Protein AF-K2BA46-F1 (afdb_monomer_lite)

Foldseek 3Di:
DPAAEDED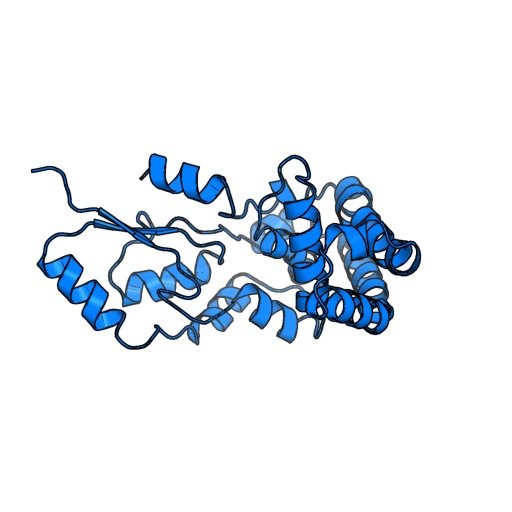ECCPQWWVDPLLVQVCCVQQNPLLLLLLLLLQQCQVVVPPLRFRLLSSLVCLLSCLLSVPAPVNSLVSLPPTDTDPCNLVVLVVCVVVRYLYAYQYQDEVSNCCVSCVVSVNDSLSYHWWYDHSPVVCVVQVDPVSSVLSVVLSVVLVVCSVVSVVLVVVVVVPDRSCCRCVPDPSNVVNNVSSCCSQVPVCVVSVHNSCVNIPGSGDCVSVVSVVPD

pLDDT: mean 96.13, std 3.18, range [70.12, 98.62]

Radius of gyration: 18.64 Å; chains: 1; bounding box: 49×43×53 Å

Structure (mmCIF, N/CA/C/O backbone):
data_AF-K2BA46-F1
#
_entry.id   AF-K2BA46-F1
#
loop_
_atom_site.group_PDB
_atom_site.id
_atom_site.type_symbol
_atom_site.label_atom_id
_atom_site.label_alt_id
_atom_site.label_comp_id
_atom_site.label_asym_id
_atom_site.label_entity_id
_atom_site.label_seq_id
_atom_site.pdbx_PDB_ins_code
_atom_site.Cartn_x
_atom_site.Cartn_y
_atom_site.Cartn_z
_atom_site.occupancy
_atom_site.B_iso_or_equiv
_atom_site.auth_seq_id
_atom_site.auth_comp_id
_atom_site.auth_asym_id
_atom_site.auth_atom_id
_atom_site.pdbx_PDB_model_num
ATOM 1 N N . MET A 1 1 ? -33.110 3.582 21.333 1.00 70.12 1 MET A N 1
ATOM 2 C CA . MET A 1 1 ? -32.319 4.570 20.563 1.00 70.12 1 MET A CA 1
ATOM 3 C C . MET A 1 1 ? -31.531 3.821 19.503 1.00 70.12 1 MET A C 1
ATOM 5 O O . MET A 1 1 ? -31.236 2.655 19.733 1.00 70.12 1 MET A O 1
ATOM 9 N N . LYS A 1 2 ? -31.250 4.430 18.344 1.00 76.12 2 LYS A N 1
ATOM 10 C CA . LYS A 1 2 ? -30.309 3.823 17.388 1.00 76.12 2 LYS A CA 1
ATOM 11 C C . LYS A 1 2 ? -28.904 3.827 18.014 1.00 76.12 2 LYS A C 1
ATOM 13 O O . LYS A 1 2 ? -28.604 4.797 18.714 1.00 76.12 2 LYS A O 1
ATOM 18 N N . PRO A 1 3 ? -28.082 2.783 17.809 1.00 84.25 3 PRO A N 1
ATOM 19 C CA . PRO A 1 3 ? -26.710 2.775 18.306 1.00 84.25 3 PRO A CA 1
ATOM 20 C C . PRO A 1 3 ? -25.935 3.954 17.711 1.00 84.25 3 PRO A C 1
ATOM 22 O O . PRO A 1 3 ? -26.135 4.303 16.544 1.00 84.25 3 PRO A O 1
ATOM 25 N N . LYS A 1 4 ? -25.074 4.581 18.518 1.00 94.94 4 LYS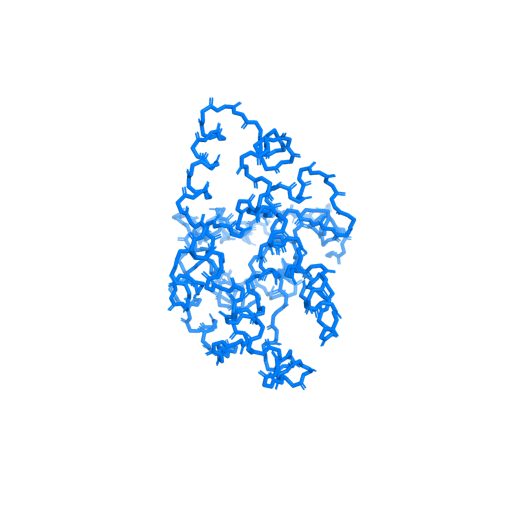 A N 1
ATOM 26 C CA . LYS A 1 4 ? -24.157 5.619 18.043 1.00 94.94 4 LYS A CA 1
ATOM 27 C C . LYS A 1 4 ? -22.963 4.917 17.418 1.00 94.94 4 LYS A C 1
ATOM 29 O O . LYS A 1 4 ? -22.341 4.082 18.066 1.00 94.94 4 LYS A O 1
ATOM 34 N N . VAL A 1 5 ? -22.695 5.200 16.149 1.00 96.12 5 VAL A N 1
ATOM 35 C CA . VAL A 1 5 ? -21.624 4.542 15.397 1.00 96.12 5 VAL A CA 1
ATOM 36 C C . VAL A 1 5 ? -20.731 5.607 14.787 1.00 96.12 5 VAL A C 1
ATOM 38 O O . VAL A 1 5 ? -21.222 6.536 14.146 1.00 96.12 5 VAL A O 1
ATOM 41 N N . LEU A 1 6 ? -19.428 5.457 14.991 1.00 96.56 6 LEU A N 1
ATOM 42 C CA . LEU A 1 6 ? -18.394 6.221 14.312 1.00 96.56 6 LEU A CA 1
ATOM 43 C C . LEU A 1 6 ? -17.735 5.320 13.274 1.00 96.56 6 LEU A C 1
ATOM 45 O O . LEU A 1 6 ? -17.221 4.264 13.628 1.00 96.56 6 LEU A O 1
ATOM 49 N N . PHE A 1 7 ? -17.687 5.780 12.028 1.00 97.31 7 PHE A N 1
ATOM 50 C CA . PHE A 1 7 ? -16.791 5.238 11.012 1.00 97.31 7 PHE A CA 1
ATOM 51 C C . PHE A 1 7 ? -15.639 6.218 10.822 1.00 97.31 7 PHE A C 1
ATOM 53 O O . PHE A 1 7 ? -15.880 7.404 10.596 1.00 97.31 7 PHE A O 1
ATOM 60 N N . THR A 1 8 ? -14.404 5.736 10.920 1.00 96.88 8 THR A N 1
ATOM 61 C CA . THR A 1 8 ? -13.202 6.551 10.717 1.00 96.88 8 THR A CA 1
ATOM 62 C C . THR A 1 8 ? -12.205 5.833 9.824 1.00 96.88 8 THR A C 1
ATOM 64 O O . THR A 1 8 ? -12.089 4.605 9.871 1.00 96.88 8 THR A O 1
ATOM 67 N N . ASP A 1 9 ? -11.459 6.608 9.037 1.00 96.19 9 ASP A N 1
ATOM 68 C CA . ASP A 1 9 ? -10.218 6.102 8.460 1.00 96.19 9 ASP A CA 1
ATOM 69 C C . ASP A 1 9 ? -9.195 5.861 9.575 1.00 96.19 9 ASP A C 1
ATOM 71 O O . ASP A 1 9 ? -9.311 6.407 10.680 1.00 96.19 9 ASP A O 1
ATOM 75 N N . GLY A 1 10 ? -8.211 5.023 9.287 1.00 95.19 10 GLY A N 1
ATOM 76 C CA . GLY A 1 10 ? -7.151 4.689 10.220 1.00 95.19 10 GLY A CA 1
ATOM 77 C C . GLY A 1 10 ? -5.920 5.580 10.078 1.00 95.19 10 GLY A C 1
ATOM 78 O O . GLY A 1 10 ? -5.511 6.241 11.034 1.00 95.19 10 GLY A O 1
ATOM 79 N N . GLU A 1 11 ? -5.341 5.607 8.880 1.00 92.94 11 GLU A N 1
ATOM 80 C CA . GLU A 1 11 ? -4.143 6.391 8.559 1.00 92.94 11 GLU A CA 1
ATOM 81 C C . GLU A 1 11 ? -4.520 7.875 8.432 1.00 92.94 11 GLU A C 1
ATOM 83 O O . GLU A 1 11 ? -5.406 8.238 7.662 1.00 92.94 11 GLU A O 1
ATOM 88 N N . GLY A 1 12 ? -3.888 8.736 9.230 1.00 92.12 12 GLY A N 1
ATOM 89 C CA . GLY A 1 12 ? -4.238 10.146 9.412 1.00 92.12 12 GLY A CA 1
ATOM 90 C C . GLY A 1 12 ? -5.033 10.394 10.701 1.00 92.12 12 GLY A C 1
ATOM 91 O O . GLY A 1 12 ? -4.488 11.011 11.618 1.00 92.12 12 GLY A O 1
ATOM 92 N N . PRO A 1 13 ? -6.298 9.937 10.824 1.00 95.94 13 PRO A N 1
ATOM 93 C CA . PRO A 1 13 ? -7.094 10.181 12.027 1.00 95.94 13 PRO A CA 1
ATOM 94 C C . PRO A 1 13 ? -6.602 9.449 13.282 1.00 95.94 13 PRO A C 1
ATOM 96 O O . PRO A 1 13 ? -6.667 10.020 14.368 1.00 95.94 13 PRO A O 1
ATOM 99 N N . ILE A 1 14 ? -6.131 8.201 13.157 1.00 97.38 14 ILE A N 1
ATOM 100 C CA . ILE A 1 14 ? -5.769 7.343 14.302 1.00 97.38 14 ILE A CA 1
ATOM 101 C C . ILE A 1 14 ? -4.254 7.198 14.436 1.00 97.38 14 ILE A C 1
ATOM 103 O O . ILE A 1 14 ? -3.728 7.331 15.540 1.00 97.38 14 ILE A O 1
ATOM 107 N N . VAL A 1 15 ? -3.552 6.945 13.329 1.00 96.81 15 VAL A N 1
ATOM 108 C CA . VAL A 1 15 ? -2.088 6.788 13.279 1.00 96.81 15 VAL A CA 1
ATOM 109 C C . VAL A 1 15 ? -1.504 7.526 12.081 1.00 96.81 15 VAL A C 1
ATOM 111 O O . VAL A 1 15 ? -2.132 7.582 11.032 1.00 96.81 15 VAL A O 1
ATOM 114 N N . PHE A 1 16 ? -0.281 8.046 12.199 1.00 93.19 16 PHE A N 1
ATOM 115 C CA . PHE A 1 16 ? 0.439 8.640 11.058 1.00 93.19 16 PHE A CA 1
ATOM 116 C C . PHE A 1 16 ? 1.378 7.666 10.341 1.00 93.19 16 PHE A C 1
ATOM 118 O O . PHE A 1 16 ? 2.001 8.048 9.356 1.00 93.19 16 PHE A O 1
ATOM 125 N N . LYS A 1 17 ? 1.524 6.436 10.848 1.00 94.94 17 LYS A N 1
ATOM 126 C CA . LYS A 1 17 ? 2.407 5.447 10.231 1.00 94.94 17 LYS A CA 1
ATOM 127 C C . LYS A 1 17 ? 1.827 4.998 8.891 1.00 94.94 17 LYS A C 1
ATOM 129 O O . LYS A 1 17 ? 0.712 4.486 8.869 1.00 94.94 17 LYS A O 1
ATOM 134 N N . ASP A 1 18 ? 2.620 5.116 7.832 1.00 95.50 18 ASP A N 1
ATOM 135 C CA . ASP A 1 18 ? 2.381 4.445 6.556 1.00 95.50 18 ASP A CA 1
ATOM 136 C C . ASP A 1 18 ? 3.228 3.170 6.528 1.00 95.50 18 ASP A C 1
ATOM 138 O O . ASP A 1 18 ? 4.404 3.160 6.160 1.00 95.50 18 ASP A O 1
ATOM 142 N N . LEU A 1 19 ? 2.637 2.073 7.006 1.00 96.50 19 LEU A N 1
ATOM 143 C CA . LEU A 1 19 ? 3.358 0.812 7.161 1.00 96.50 19 LEU A CA 1
ATOM 144 C C . LEU A 1 19 ? 3.857 0.270 5.815 1.00 96.50 19 LEU A C 1
ATOM 146 O O . LEU A 1 19 ? 4.931 -0.329 5.755 1.00 96.50 19 LEU A O 1
ATOM 150 N N . ALA A 1 20 ? 3.087 0.451 4.742 1.00 96.31 20 ALA A N 1
ATOM 151 C CA . ALA A 1 20 ? 3.468 -0.048 3.430 1.00 96.31 20 ALA A CA 1
ATOM 152 C C . ALA A 1 20 ? 4.662 0.735 2.876 1.00 96.31 20 ALA A C 1
ATOM 154 O O . ALA A 1 20 ? 5.613 0.109 2.396 1.00 96.31 20 ALA A O 1
ATOM 155 N N . ALA A 1 21 ? 4.655 2.064 3.005 1.00 97.25 21 ALA A N 1
ATOM 156 C CA . ALA A 1 21 ? 5.783 2.911 2.638 1.00 97.25 21 ALA A CA 1
ATOM 157 C C . ALA A 1 21 ? 7.031 2.580 3.455 1.00 97.25 21 ALA A C 1
ATOM 159 O O . ALA A 1 21 ? 8.090 2.349 2.873 1.00 97.25 21 ALA A O 1
ATOM 160 N N . ASP A 1 22 ? 6.902 2.475 4.778 1.00 97.38 22 ASP A N 1
ATOM 161 C CA . ASP A 1 22 ? 8.029 2.240 5.684 1.00 97.38 22 ASP A CA 1
ATOM 162 C C . ASP A 1 22 ? 8.726 0.899 5.411 1.00 97.38 22 ASP A C 1
ATOM 164 O O . ASP A 1 22 ? 9.957 0.833 5.327 1.00 97.38 22 ASP A O 1
ATOM 168 N N . VAL A 1 23 ? 7.954 -0.183 5.230 1.00 97.88 23 VAL A N 1
ATOM 169 C CA . VAL A 1 23 ? 8.521 -1.491 4.859 1.00 97.88 23 VAL A CA 1
ATOM 170 C C . VAL A 1 23 ? 9.160 -1.407 3.477 1.00 97.88 23 VAL A C 1
ATOM 172 O O . VAL A 1 23 ? 10.278 -1.888 3.291 1.00 97.88 23 VAL A O 1
ATOM 175 N N . THR A 1 24 ? 8.475 -0.802 2.506 1.00 98.31 24 THR A N 1
ATOM 176 C CA . THR A 1 24 ? 8.981 -0.718 1.131 1.00 98.31 24 THR A CA 1
ATOM 177 C C . THR A 1 24 ? 10.286 0.058 1.074 1.00 98.31 24 THR A C 1
ATOM 179 O O . THR A 1 24 ? 11.221 -0.417 0.446 1.00 98.31 24 THR A O 1
ATOM 182 N N . GLU A 1 25 ? 10.410 1.175 1.785 1.00 97.75 25 GLU A N 1
ATOM 183 C CA . GLU A 1 25 ? 11.643 1.964 1.819 1.00 97.75 25 GLU A CA 1
ATOM 184 C C . GLU A 1 25 ? 12.804 1.193 2.466 1.00 97.75 25 GLU A C 1
ATOM 186 O O . GLU A 1 25 ? 13.946 1.305 2.025 1.00 97.75 25 GLU A O 1
ATOM 191 N N . LYS A 1 26 ? 12.535 0.347 3.471 1.00 97.38 26 LYS A N 1
ATOM 192 C CA . LYS A 1 26 ? 13.559 -0.519 4.083 1.00 97.38 26 LYS A CA 1
ATOM 193 C C . LYS A 1 26 ? 14.009 -1.662 3.172 1.00 97.38 26 LYS A C 1
ATOM 195 O O . LYS A 1 26 ? 15.148 -2.114 3.294 1.00 97.38 26 LYS A O 1
ATOM 200 N N . VAL A 1 27 ? 13.126 -2.153 2.305 1.00 97.25 27 VAL A N 1
ATOM 201 C CA . VAL A 1 27 ? 13.368 -3.325 1.448 1.00 97.25 27 VAL A CA 1
ATOM 202 C C . VAL A 1 27 ? 13.907 -2.909 0.077 1.00 97.25 27 VAL A C 1
ATOM 204 O O . VAL A 1 27 ? 14.930 -3.427 -0.366 1.00 97.25 27 VAL A O 1
ATOM 207 N N . VAL A 1 28 ? 13.246 -1.950 -0.574 1.00 97.69 28 VAL A N 1
ATOM 208 C CA . VAL A 1 28 ? 13.583 -1.396 -1.891 1.00 97.69 28 VAL A CA 1
ATOM 209 C C . VAL A 1 28 ? 13.479 0.142 -1.849 1.00 97.69 28 VAL A C 1
ATOM 211 O O . VAL A 1 28 ? 12.453 0.707 -2.242 1.00 97.69 28 VAL A O 1
ATOM 214 N N . PRO A 1 29 ? 14.534 0.842 -1.387 1.00 97.62 29 PRO A N 1
ATOM 215 C CA . PRO A 1 29 ? 14.533 2.299 -1.259 1.00 97.62 29 PRO A CA 1
ATOM 216 C C . PRO A 1 29 ? 14.121 3.025 -2.546 1.00 97.62 29 PRO A C 1
ATOM 218 O O . PRO A 1 29 ? 14.633 2.730 -3.631 1.00 97.62 29 PRO A O 1
ATOM 221 N N . GLY A 1 30 ? 13.215 3.997 -2.429 1.00 96.38 30 GLY A N 1
ATOM 222 C CA . GLY A 1 30 ? 12.732 4.824 -3.538 1.00 96.38 30 GLY A CA 1
ATOM 223 C C . GLY A 1 30 ? 11.689 4.170 -4.451 1.00 96.38 30 GLY A C 1
ATOM 224 O O . GLY A 1 30 ? 11.229 4.825 -5.387 1.00 96.38 30 GLY A O 1
ATOM 225 N N . LEU A 1 31 ? 11.288 2.919 -4.197 1.00 98.00 31 LEU A N 1
ATOM 226 C CA . LEU A 1 31 ? 10.255 2.241 -4.987 1.00 98.00 31 LEU A CA 1
ATOM 227 C C . LEU A 1 31 ? 8.849 2.779 -4.682 1.00 98.00 31 LEU A C 1
ATOM 229 O O . LEU A 1 31 ? 8.070 3.023 -5.605 1.00 98.00 31 LEU A O 1
ATOM 233 N N . PHE A 1 32 ? 8.530 2.986 -3.400 1.00 98.00 32 PHE A N 1
ATOM 234 C CA . PHE A 1 32 ? 7.173 3.329 -2.966 1.00 98.00 32 PHE A CA 1
ATOM 235 C C . PHE A 1 32 ? 6.609 4.596 -3.628 1.00 98.00 32 PHE A C 1
ATOM 237 O O . PHE A 1 32 ? 5.496 4.519 -4.144 1.00 98.00 32 PHE A O 1
ATOM 244 N N . PRO A 1 33 ? 7.340 5.729 -3.721 1.00 97.69 33 PRO A N 1
ATOM 245 C CA . PRO A 1 33 ? 6.808 6.930 -4.367 1.00 97.69 33 PRO A CA 1
ATOM 246 C C . PRO A 1 33 ? 6.433 6.707 -5.836 1.00 97.69 33 PRO A C 1
ATOM 248 O O . PRO A 1 33 ? 5.439 7.248 -6.309 1.00 97.69 33 PRO A O 1
ATOM 251 N N . VAL A 1 34 ? 7.196 5.877 -6.559 1.00 98.19 34 VAL A N 1
ATOM 252 C CA . VAL A 1 34 ? 6.905 5.564 -7.966 1.00 98.19 34 VAL A CA 1
ATOM 253 C C . VAL A 1 34 ? 5.636 4.721 -8.085 1.00 98.19 34 VAL A C 1
ATOM 255 O O . VAL A 1 34 ? 4.805 4.994 -8.948 1.00 98.19 34 VAL A O 1
ATOM 258 N N . LEU A 1 35 ? 5.467 3.724 -7.211 1.00 98.31 35 LEU A N 1
ATOM 259 C CA . LEU A 1 35 ? 4.274 2.875 -7.211 1.00 98.31 35 LEU A CA 1
ATOM 260 C C . LEU A 1 35 ? 3.028 3.623 -6.730 1.00 98.31 35 LEU A C 1
ATOM 262 O O . LEU A 1 35 ? 1.978 3.463 -7.337 1.00 98.31 35 LEU A O 1
ATOM 266 N N . SER A 1 36 ? 3.144 4.476 -5.711 1.00 97.38 36 SER A N 1
ATOM 267 C CA . SER A 1 36 ? 2.040 5.322 -5.244 1.00 97.38 36 SER A CA 1
ATOM 268 C C . SER A 1 36 ? 1.592 6.312 -6.320 1.00 97.38 36 SER A C 1
ATOM 270 O O . SER A 1 36 ? 0.402 6.506 -6.523 1.00 97.38 36 SER A O 1
ATOM 272 N N . PHE A 1 37 ? 2.531 6.900 -7.066 1.00 97.75 37 PHE A N 1
ATOM 273 C CA . PHE A 1 37 ? 2.193 7.785 -8.182 1.00 97.75 37 PHE A CA 1
ATOM 274 C C . PHE A 1 37 ? 1.476 7.046 -9.325 1.00 97.75 37 PHE A C 1
ATOM 276 O O . PHE A 1 37 ? 0.617 7.596 -10.014 1.00 97.75 37 PHE A O 1
ATOM 283 N N . TYR A 1 38 ? 1.830 5.781 -9.534 1.00 97.88 38 TYR A N 1
ATOM 284 C CA . TYR A 1 38 ? 1.160 4.916 -10.495 1.00 97.88 38 TYR A CA 1
ATOM 285 C C . TYR A 1 38 ? -0.220 4.438 -10.007 1.00 97.88 38 TYR A C 1
ATOM 287 O O . TYR A 1 38 ? -1.142 4.361 -10.817 1.00 97.88 38 TYR A O 1
ATOM 295 N N . ASP A 1 39 ? -0.396 4.191 -8.706 1.00 96.88 39 ASP A N 1
ATOM 296 C CA . ASP A 1 39 ? -1.702 3.926 -8.081 1.00 96.88 39 ASP A CA 1
ATOM 297 C C . ASP A 1 39 ? -2.685 5.070 -8.334 1.00 96.88 39 ASP A C 1
ATOM 299 O O . ASP A 1 39 ? -3.786 4.819 -8.828 1.00 96.88 39 ASP A O 1
ATOM 303 N N . ASP A 1 40 ? -2.257 6.317 -8.109 1.00 96.19 40 ASP A N 1
ATOM 304 C CA . ASP A 1 40 ? -3.069 7.508 -8.384 1.00 96.19 40 ASP A CA 1
ATOM 305 C C . ASP A 1 40 ? -3.531 7.540 -9.847 1.00 96.19 40 ASP A C 1
ATOM 307 O O . ASP A 1 40 ? -4.705 7.783 -10.139 1.00 96.19 40 ASP A O 1
ATOM 311 N N . TYR A 1 41 ? -2.625 7.232 -10.783 1.00 97.62 41 TYR A N 1
ATOM 312 C CA . TYR A 1 41 ? -2.957 7.138 -12.203 1.00 97.62 41 TYR A CA 1
ATOM 313 C C . TYR A 1 41 ? -4.026 6.077 -12.482 1.00 97.62 41 TYR A C 1
ATOM 315 O O . TYR A 1 41 ? -5.021 6.373 -13.148 1.00 97.62 41 TYR A O 1
ATOM 323 N N . LEU A 1 42 ? -3.835 4.853 -11.982 1.00 97.31 42 LEU A N 1
ATOM 324 C CA . LEU A 1 42 ? -4.752 3.734 -12.205 1.00 97.31 42 LEU A CA 1
ATOM 325 C C . LEU A 1 42 ? -6.130 3.980 -11.586 1.00 97.31 42 LEU A C 1
ATOM 327 O O . LEU A 1 42 ? -7.153 3.647 -12.196 1.00 97.31 42 LEU A O 1
ATOM 331 N N . ALA A 1 43 ? -6.160 4.583 -10.399 1.00 94.62 43 ALA A N 1
ATOM 332 C CA . ALA A 1 43 ? -7.386 4.970 -9.724 1.00 94.62 43 ALA A CA 1
ATOM 333 C C . ALA A 1 43 ? -8.141 6.054 -10.512 1.00 94.62 43 ALA A C 1
ATOM 335 O O . ALA A 1 43 ? -9.357 5.943 -10.682 1.00 94.62 43 ALA A O 1
ATOM 336 N N . GLU A 1 44 ? -7.443 7.066 -11.042 1.00 94.94 44 GLU A N 1
ATOM 337 C CA . GLU A 1 44 ? -8.072 8.175 -11.770 1.00 94.94 44 GLU A CA 1
ATOM 338 C C . GLU A 1 44 ? -8.617 7.759 -13.146 1.00 94.94 44 GLU A C 1
ATOM 340 O O . GLU A 1 44 ? -9.697 8.206 -13.539 1.00 94.94 44 GLU A O 1
ATOM 345 N N . ILE A 1 45 ? -7.939 6.857 -13.870 1.00 95.25 45 ILE A N 1
ATOM 346 C CA . ILE A 1 45 ? -8.469 6.322 -15.141 1.00 95.25 45 ILE A CA 1
ATOM 347 C C . ILE A 1 45 ? -9.580 5.281 -14.947 1.00 95.25 45 ILE A C 1
ATOM 349 O O . ILE A 1 45 ? -10.217 4.884 -15.924 1.00 95.25 45 ILE A O 1
ATOM 353 N N . GLY A 1 46 ? -9.823 4.841 -13.709 1.00 92.56 46 GLY A N 1
ATOM 354 C CA . GLY A 1 46 ? -10.861 3.869 -13.382 1.00 92.56 46 GLY A CA 1
ATOM 355 C C . GLY A 1 46 ? -10.560 2.463 -13.898 1.00 92.56 46 GLY A C 1
ATOM 356 O O . GLY A 1 46 ? -11.463 1.811 -14.425 1.00 92.56 46 GLY A O 1
ATOM 357 N N . THR A 1 47 ? -9.311 2.002 -13.764 1.00 90.56 47 THR A N 1
ATOM 358 C CA . THR A 1 47 ? -8.908 0.631 -14.121 1.00 90.56 47 THR A CA 1
ATOM 359 C C . THR A 1 47 ? -9.856 -0.390 -13.489 1.00 90.56 47 THR A C 1
ATOM 361 O O . THR A 1 47 ? -10.185 -0.310 -12.304 1.00 90.56 47 THR A O 1
ATOM 364 N N . GLU A 1 48 ? -10.326 -1.354 -14.284 1.00 87.81 48 GLU A N 1
ATOM 365 C CA . GLU A 1 48 ? -11.316 -2.330 -13.828 1.00 87.81 48 GLU A CA 1
ATOM 366 C C . GLU A 1 48 ? -10.801 -3.118 -12.615 1.00 87.81 48 GLU A C 1
ATOM 368 O O . GLU A 1 48 ? -9.686 -3.633 -12.608 1.00 87.81 48 GLU A O 1
ATOM 373 N N . GLY A 1 49 ? -11.619 -3.183 -11.563 1.00 86.06 49 GLY A N 1
ATOM 374 C CA . GLY A 1 49 ? -11.265 -3.846 -10.307 1.00 86.06 49 GLY A CA 1
ATOM 375 C C . GLY A 1 49 ? -10.310 -3.062 -9.397 1.00 86.06 49 GLY A C 1
ATOM 376 O O . GLY A 1 49 ? -10.230 -3.405 -8.218 1.00 86.06 49 GLY A O 1
ATOM 377 N N . TYR A 1 50 ? -9.662 -2.001 -9.886 1.00 92.75 50 TYR A N 1
ATOM 378 C CA . TYR A 1 50 ? -8.692 -1.193 -9.140 1.00 92.75 50 TYR A CA 1
ATOM 379 C C . TYR A 1 50 ? -9.378 -0.178 -8.217 1.00 92.75 50 TYR A C 1
ATOM 381 O O . TYR A 1 50 ? -10.419 0.389 -8.562 1.00 92.75 50 TYR A O 1
ATOM 389 N N . GLN A 1 51 ? -8.821 0.053 -7.032 1.00 89.75 51 GLN A N 1
ATOM 390 C CA . GLN A 1 51 ? -9.277 1.028 -6.041 1.00 89.75 51 GLN A CA 1
ATOM 391 C C . GLN A 1 51 ? -8.102 1.887 -5.567 1.00 89.75 51 GLN A C 1
ATOM 393 O O . GLN A 1 51 ? -6.994 1.390 -5.427 1.00 89.75 51 GLN A O 1
ATOM 398 N N . ALA A 1 52 ? -8.359 3.158 -5.246 1.00 87.31 52 ALA A N 1
ATOM 399 C CA . ALA A 1 52 ? -7.352 4.002 -4.601 1.00 87.31 52 ALA A CA 1
ATOM 400 C C . ALA A 1 52 ? -6.823 3.336 -3.318 1.00 87.31 52 ALA A C 1
ATOM 402 O O . ALA A 1 52 ? -7.623 2.881 -2.484 1.00 87.31 52 ALA A O 1
ATOM 403 N N . GLY A 1 53 ? -5.496 3.294 -3.172 1.00 85.81 53 GLY A N 1
ATOM 404 C CA . GLY A 1 53 ? -4.797 2.585 -2.100 1.00 85.81 53 GLY A CA 1
ATOM 405 C C . GLY A 1 53 ? -4.348 1.164 -2.460 1.00 85.81 53 GLY A C 1
ATOM 406 O O . GLY A 1 53 ? -3.649 0.541 -1.658 1.00 85.81 53 GLY A O 1
ATOM 407 N N . ASP A 1 54 ? -4.680 0.652 -3.652 1.00 93.06 54 ASP A N 1
ATOM 408 C CA . ASP A 1 54 ? -4.183 -0.638 -4.154 1.00 93.06 54 ASP A CA 1
ATOM 409 C C . ASP A 1 54 ? -2.644 -0.650 -4.344 1.00 93.06 54 ASP A C 1
ATOM 411 O O . ASP A 1 54 ? -2.077 -1.721 -4.569 1.00 93.06 54 ASP A O 1
ATOM 415 N N . THR A 1 55 ? -1.928 0.467 -4.117 1.00 95.31 55 THR A N 1
ATOM 416 C CA . THR A 1 55 ? -0.464 0.518 -3.900 1.00 95.31 55 THR A CA 1
ATOM 417 C C . THR A 1 55 ? 0.023 -0.610 -2.992 1.00 95.31 55 THR A C 1
ATOM 419 O O . THR A 1 55 ? 1.071 -1.204 -3.241 1.00 95.31 55 THR A O 1
ATOM 422 N N . LEU A 1 56 ? -0.747 -0.953 -1.953 1.00 95.88 56 LEU A N 1
ATOM 423 C CA . LEU A 1 56 ? -0.422 -2.055 -1.045 1.00 95.88 56 LEU A CA 1
ATOM 424 C C . LEU A 1 56 ? -0.385 -3.412 -1.760 1.00 95.88 56 LEU A C 1
ATOM 426 O O . LEU A 1 56 ? 0.476 -4.233 -1.468 1.00 95.88 56 LEU A O 1
ATOM 430 N N . ALA A 1 57 ? -1.257 -3.654 -2.735 1.00 97.00 57 ALA A N 1
ATOM 431 C CA . ALA A 1 57 ? -1.158 -4.841 -3.578 1.00 97.00 57 ALA A CA 1
ATOM 432 C C . ALA A 1 57 ? 0.071 -4.776 -4.502 1.00 97.00 57 ALA A C 1
ATOM 434 O O . ALA A 1 57 ? 0.749 -5.787 -4.689 1.00 97.00 57 ALA A O 1
ATOM 435 N N . LEU A 1 58 ? 0.402 -3.590 -5.034 1.00 98.19 58 LEU A N 1
ATOM 436 C CA . LEU A 1 58 ? 1.551 -3.396 -5.927 1.00 98.19 58 LEU A CA 1
ATOM 437 C C . LEU A 1 58 ? 2.897 -3.688 -5.240 1.00 98.1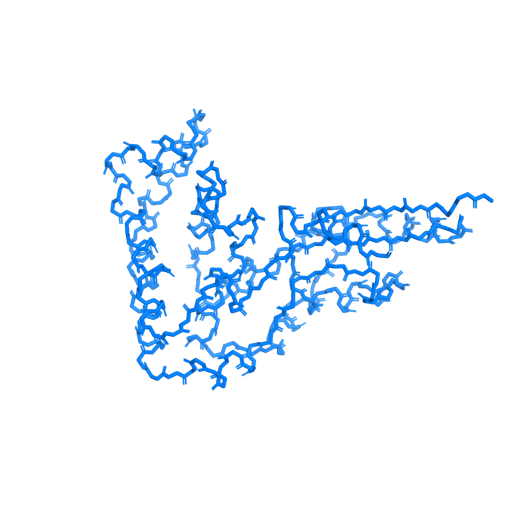9 58 LEU A C 1
ATOM 439 O O . LEU A 1 58 ? 3.790 -4.257 -5.858 1.00 98.19 58 LEU A O 1
ATOM 443 N N . VAL A 1 59 ? 3.064 -3.357 -3.955 1.00 98.31 59 VAL A N 1
ATOM 444 C CA . VAL A 1 59 ? 4.346 -3.574 -3.248 1.00 98.31 59 VAL A CA 1
ATOM 445 C C . VAL A 1 59 ? 4.601 -5.039 -2.860 1.00 98.31 59 VAL A C 1
ATOM 447 O O . VAL A 1 59 ? 5.742 -5.437 -2.624 1.00 98.31 59 VAL A O 1
ATOM 450 N N . VAL A 1 60 ? 3.569 -5.882 -2.794 1.00 98.44 60 VAL A N 1
ATOM 451 C CA . VAL A 1 60 ? 3.674 -7.243 -2.234 1.00 98.44 60 VAL A CA 1
ATOM 452 C C . VAL A 1 60 ? 4.554 -8.203 -3.048 1.00 98.44 60 VAL A C 1
ATOM 454 O O . VAL A 1 60 ? 5.333 -8.932 -2.425 1.00 98.44 60 VAL A O 1
ATOM 457 N N . PRO A 1 61 ? 4.533 -8.222 -4.396 1.00 98.50 61 PRO A N 1
ATOM 458 C CA . PRO A 1 61 ? 5.500 -8.988 -5.186 1.00 98.50 61 PRO A CA 1
ATOM 459 C C . PRO A 1 61 ? 6.952 -8.728 -4.768 1.00 98.50 61 PRO A C 1
ATOM 461 O O . PRO A 1 61 ? 7.740 -9.670 -4.650 1.00 98.50 61 PRO A O 1
ATOM 464 N N . HIS A 1 62 ? 7.281 -7.469 -4.470 1.00 98.56 62 HIS A N 1
ATOM 465 C CA . HIS A 1 62 ? 8.607 -7.038 -4.031 1.00 98.56 62 HIS A CA 1
ATOM 466 C C . HIS A 1 62 ? 8.947 -7.588 -2.644 1.00 98.56 62 HIS A C 1
ATOM 468 O O . HIS A 1 62 ? 10.021 -8.156 -2.441 1.00 98.56 62 HIS A O 1
ATOM 474 N N . PHE A 1 63 ? 8.001 -7.556 -1.703 1.00 98.62 63 PHE A N 1
ATOM 475 C CA . PHE A 1 63 ? 8.173 -8.200 -0.395 1.00 98.62 63 PHE A CA 1
ATOM 476 C C . PHE A 1 63 ? 8.491 -9.694 -0.528 1.00 98.62 63 PHE A C 1
ATOM 478 O O . PHE A 1 63 ? 9.407 -10.198 0.129 1.00 98.62 63 PHE A O 1
ATOM 485 N N . LEU A 1 64 ? 7.785 -10.402 -1.414 1.00 98.56 64 LEU A N 1
ATOM 486 C CA . LEU A 1 64 ? 8.023 -11.825 -1.662 1.00 98.56 64 LEU A CA 1
ATOM 487 C C . LEU A 1 64 ? 9.416 -12.080 -2.253 1.00 98.56 64 LEU A C 1
ATOM 489 O O . LEU A 1 64 ? 10.095 -13.009 -1.807 1.00 98.56 64 LEU A O 1
ATOM 493 N N . ALA A 1 65 ? 9.850 -11.265 -3.219 1.00 98.44 65 ALA A N 1
ATOM 494 C CA . ALA A 1 65 ? 11.153 -11.396 -3.876 1.00 98.44 65 ALA A CA 1
ATOM 495 C C . ALA A 1 65 ? 12.335 -11.149 -2.931 1.00 98.44 65 ALA A C 1
ATOM 497 O O . ALA A 1 65 ? 13.347 -11.848 -3.015 1.00 98.44 65 ALA A O 1
ATOM 498 N N . HIS A 1 66 ? 12.177 -10.231 -1.977 1.00 98.44 66 HIS A N 1
ATOM 499 C CA . HIS A 1 66 ? 13.167 -9.956 -0.930 1.00 98.44 66 HIS A CA 1
ATOM 500 C C . HIS A 1 66 ? 13.031 -10.859 0.302 1.00 98.44 66 HIS A C 1
ATOM 502 O O . HIS A 1 66 ? 13.811 -10.765 1.249 1.00 98.44 66 HIS A O 1
ATOM 508 N N . GLY A 1 67 ? 12.070 -11.786 0.294 1.00 98.00 67 GLY A N 1
ATOM 509 C CA . GLY A 1 67 ? 11.889 -12.762 1.363 1.00 98.00 67 GLY A CA 1
ATOM 510 C C . GLY A 1 67 ? 11.390 -12.168 2.681 1.00 98.00 67 GLY A C 1
ATOM 511 O O . GLY A 1 67 ? 11.617 -12.786 3.728 1.00 98.00 67 GLY A O 1
ATOM 512 N N . VAL A 1 68 ? 10.711 -11.019 2.622 1.00 98.50 68 VAL A N 1
ATOM 513 C CA . VAL A 1 68 ? 9.996 -10.405 3.747 1.00 98.50 68 VAL A CA 1
ATOM 514 C C . VAL A 1 68 ? 8.951 -11.390 4.269 1.00 98.50 68 VAL A C 1
ATOM 516 O O . VAL A 1 68 ? 8.289 -12.094 3.501 1.00 98.50 68 VAL A O 1
ATOM 519 N N . LYS A 1 69 ? 8.823 -11.478 5.591 1.00 98.31 69 LYS A N 1
ATOM 520 C CA . LYS A 1 69 ? 7.879 -12.371 6.271 1.00 98.31 69 LYS A CA 1
ATOM 521 C C . LYS A 1 69 ? 6.844 -11.558 7.035 1.00 98.31 69 LYS A C 1
ATOM 523 O O . LYS A 1 69 ? 7.099 -10.420 7.413 1.00 98.31 69 LYS A O 1
ATOM 528 N N . ASP A 1 70 ? 5.728 -12.187 7.388 1.00 98.38 70 ASP A N 1
ATOM 529 C CA . ASP A 1 70 ? 4.663 -11.563 8.191 1.00 98.38 70 ASP A CA 1
ATOM 530 C C . ASP A 1 70 ? 5.187 -10.958 9.498 1.00 98.38 70 ASP A C 1
ATOM 532 O O . ASP A 1 70 ? 4.794 -9.867 9.899 1.00 98.38 70 ASP A O 1
ATOM 536 N N . LYS A 1 71 ? 6.153 -11.633 10.136 1.00 97.81 71 LYS A N 1
ATOM 537 C CA . LYS A 1 71 ? 6.806 -11.127 11.349 1.00 97.81 71 LYS A CA 1
ATOM 538 C C . LYS A 1 71 ? 7.586 -9.830 11.122 1.00 97.81 71 LYS A C 1
ATOM 540 O O . LYS A 1 71 ? 7.771 -9.082 12.073 1.00 97.81 71 LYS A O 1
ATOM 545 N N . ASP A 1 72 ? 8.093 -9.594 9.915 1.00 98.25 72 ASP A N 1
ATOM 546 C CA . ASP A 1 72 ? 8.876 -8.403 9.594 1.00 98.25 72 ASP A CA 1
ATOM 547 C C . ASP A 1 72 ? 7.920 -7.213 9.431 1.00 98.25 72 ASP A C 1
ATOM 549 O O . ASP A 1 72 ? 8.160 -6.171 10.032 1.00 98.25 72 ASP A O 1
ATOM 553 N N . ILE A 1 73 ? 6.766 -7.424 8.779 1.00 98.12 73 ILE A N 1
ATOM 554 C CA . ILE A 1 73 ? 5.650 -6.461 8.733 1.00 98.12 73 ILE A CA 1
ATOM 555 C C . ILE A 1 73 ? 5.147 -6.134 10.147 1.00 98.12 73 ILE A C 1
ATOM 557 O O . ILE A 1 73 ? 5.035 -4.970 10.522 1.00 98.12 73 ILE A O 1
ATOM 561 N N . ALA A 1 74 ? 4.893 -7.157 10.969 1.00 97.44 74 ALA A N 1
ATOM 562 C CA . ALA A 1 74 ? 4.432 -6.971 12.344 1.00 97.44 74 ALA A CA 1
ATOM 563 C C . ALA A 1 74 ? 5.479 -6.285 13.236 1.00 97.44 74 ALA A C 1
ATOM 565 O O . ALA A 1 74 ? 5.128 -5.521 14.130 1.00 97.44 74 ALA A O 1
ATOM 566 N N . ASN A 1 75 ? 6.770 -6.548 13.018 1.00 97.62 75 ASN A N 1
ATOM 567 C CA . ASN A 1 75 ? 7.838 -5.856 13.736 1.00 97.62 75 ASN A CA 1
ATOM 568 C C . ASN A 1 75 ? 7.925 -4.388 13.334 1.00 97.62 75 ASN A C 1
ATOM 570 O O . ASN A 1 75 ? 8.102 -3.550 14.214 1.00 97.62 75 ASN A O 1
ATOM 574 N N . GLU A 1 76 ? 7.779 -4.092 12.044 1.00 97.19 76 GLU A N 1
ATOM 575 C CA . GLU A 1 76 ? 7.735 -2.723 11.546 1.00 97.19 76 GLU A CA 1
ATOM 576 C C . GLU A 1 76 ? 6.547 -1.960 12.132 1.00 97.19 76 GLU A C 1
ATOM 578 O O . GLU A 1 76 ? 6.697 -0.821 12.543 1.00 97.19 76 GLU A O 1
ATOM 583 N N . ALA A 1 77 ? 5.386 -2.601 12.271 1.00 96.75 77 ALA A N 1
ATOM 584 C CA . ALA A 1 77 ? 4.186 -1.986 12.831 1.00 96.75 77 ALA A CA 1
ATOM 585 C C . ALA A 1 77 ? 4.297 -1.570 14.312 1.00 96.75 77 ALA A C 1
ATOM 587 O O . ALA A 1 77 ? 3.483 -0.778 14.781 1.00 96.75 77 ALA A O 1
ATOM 588 N N . LYS A 1 78 ? 5.280 -2.074 15.071 1.00 95.75 78 LYS A N 1
ATOM 589 C CA . LYS A 1 78 ? 5.411 -1.798 16.517 1.00 95.75 78 LYS A CA 1
ATOM 590 C C . LYS A 1 78 ? 5.730 -0.347 16.854 1.00 95.75 78 LYS A C 1
ATOM 592 O O . LYS A 1 78 ? 5.519 0.060 17.993 1.00 95.75 78 LYS A O 1
ATOM 597 N N . ASP A 1 79 ? 6.279 0.413 15.915 1.00 91.31 79 ASP A N 1
ATOM 598 C CA . ASP A 1 79 ? 6.545 1.838 16.107 1.00 91.31 79 ASP A CA 1
ATOM 599 C C . ASP A 1 79 ? 5.351 2.727 15.711 1.00 91.31 79 ASP A C 1
ATOM 601 O O . ASP A 1 79 ? 5.458 3.953 15.807 1.00 91.31 79 ASP A O 1
ATOM 605 N N . ALA A 1 80 ? 4.216 2.130 15.312 1.00 94.62 80 ALA A N 1
ATOM 606 C CA . ALA A 1 80 ? 2.981 2.849 15.041 1.00 94.62 80 ALA A CA 1
ATOM 607 C C . ALA A 1 80 ? 2.546 3.605 16.298 1.00 94.62 80 ALA A C 1
ATOM 609 O O . ALA A 1 80 ? 2.218 3.021 17.332 1.00 94.62 80 ALA A O 1
ATOM 610 N N . LYS A 1 81 ? 2.553 4.934 16.201 1.00 93.00 81 LYS A N 1
ATOM 611 C CA . LYS A 1 81 ? 2.111 5.829 17.267 1.00 93.00 81 LYS A CA 1
ATOM 612 C C . LYS A 1 81 ? 0.737 6.374 16.940 1.00 93.00 81 LYS A C 1
ATOM 614 O O . LYS A 1 81 ? 0.478 6.779 15.805 1.00 93.00 81 LYS A O 1
ATOM 619 N N . LEU A 1 82 ? -0.104 6.425 17.966 1.00 96.75 82 LEU A N 1
ATOM 620 C CA . LEU A 1 82 ? -1.365 7.140 17.899 1.00 96.75 82 LEU A CA 1
ATOM 621 C C . LEU A 1 82 ? -1.121 8.626 17.628 1.00 96.75 82 LEU A C 1
ATOM 623 O O . LEU A 1 82 ? -0.158 9.219 18.131 1.00 96.75 82 LEU A O 1
ATOM 627 N N . CYS A 1 83 ? -2.025 9.237 16.871 1.00 96.38 83 CYS A N 1
ATOM 628 C CA . CYS A 1 83 ? -2.096 10.685 16.779 1.00 96.38 83 CYS A CA 1
ATOM 629 C C . CYS A 1 83 ? -2.421 11.275 18.163 1.00 96.38 83 CYS A C 1
ATOM 631 O O . CYS A 1 83 ? -3.082 10.652 18.999 1.00 96.38 83 CYS A O 1
ATOM 633 N N . PHE A 1 84 ? -1.937 12.490 18.423 1.00 96.12 84 PHE A N 1
ATOM 634 C CA . PHE A 1 84 ? -2.134 13.146 19.715 1.00 96.12 84 PHE A CA 1
ATOM 635 C C . PHE A 1 84 ? -3.631 13.302 20.038 1.00 96.12 84 PHE A C 1
ATOM 637 O O . PHE A 1 84 ? -4.388 13.811 19.212 1.00 96.12 84 PHE A O 1
ATOM 644 N N . GLY A 1 85 ? -4.047 12.888 21.238 1.00 96.56 85 GLY A N 1
ATOM 645 C CA . GLY A 1 85 ? -5.434 12.988 21.705 1.00 96.56 85 GLY A CA 1
ATOM 646 C C . GLY A 1 85 ? -6.359 11.838 21.286 1.00 96.56 85 GLY A C 1
ATOM 647 O O . GLY A 1 85 ? -7.523 11.824 21.689 1.00 96.56 85 GLY A O 1
ATOM 648 N N . VAL A 1 86 ? -5.890 10.884 20.468 1.00 97.38 86 VAL A N 1
ATOM 649 C CA . VAL A 1 86 ? -6.721 9.764 19.983 1.00 97.38 86 VAL A CA 1
ATOM 650 C C . VAL A 1 86 ? -7.118 8.821 21.113 1.00 97.38 86 VAL A C 1
ATOM 652 O O . VAL A 1 86 ? -8.249 8.338 21.125 1.00 97.38 86 VAL A O 1
ATOM 655 N N . GLU A 1 87 ? -6.226 8.570 22.070 1.00 97.06 87 GLU A N 1
ATOM 656 C CA . GLU A 1 87 ? -6.513 7.683 23.200 1.00 97.06 87 GLU A CA 1
ATOM 657 C C . GLU A 1 87 ? -7.649 8.251 24.067 1.00 97.06 87 GLU A C 1
ATOM 659 O O . GLU A 1 87 ? -8.627 7.557 24.359 1.00 97.06 87 GLU A O 1
ATOM 664 N N . GLU A 1 88 ? -7.582 9.540 24.403 1.00 97.94 88 GLU A N 1
ATOM 665 C CA . GLU A 1 88 ? -8.620 10.245 25.153 1.00 97.94 88 GLU A CA 1
ATOM 666 C C . GLU A 1 88 ? -9.931 10.309 24.366 1.00 97.94 88 GLU A C 1
ATOM 668 O O . GLU A 1 88 ? -10.993 10.006 24.908 1.00 97.94 88 GLU A O 1
ATOM 673 N N . TYR A 1 89 ? -9.862 10.640 23.076 1.00 95.94 89 TYR A N 1
ATOM 674 C CA . TYR A 1 89 ? -11.018 10.680 22.183 1.00 95.94 89 TYR A CA 1
ATOM 675 C C . TYR A 1 89 ? -11.763 9.340 22.129 1.00 95.94 89 TYR A C 1
ATOM 677 O O . TYR A 1 89 ? -12.978 9.292 22.339 1.00 95.94 89 TYR A O 1
ATOM 685 N N . VAL A 1 90 ? -11.040 8.243 21.891 1.00 97.62 90 VAL A N 1
ATOM 686 C CA . VAL A 1 90 ? -11.612 6.890 21.848 1.00 97.62 90 VAL A CA 1
ATOM 687 C C . VAL A 1 90 ? -12.189 6.504 23.210 1.00 97.62 90 VAL A C 1
ATOM 689 O O . VAL A 1 90 ? -13.270 5.916 23.272 1.00 97.62 90 VAL A O 1
ATOM 692 N N . SER A 1 91 ? -11.510 6.858 24.304 1.00 97.69 91 SER A N 1
ATOM 693 C CA . SER A 1 91 ? -11.977 6.597 25.670 1.00 97.69 91 SER A CA 1
ATOM 694 C C . SER A 1 91 ? -13.305 7.297 25.976 1.00 97.69 91 SER A C 1
ATOM 696 O O . SER A 1 91 ? -14.239 6.656 26.461 1.00 97.69 91 SER A O 1
ATOM 698 N N . GLU A 1 92 ? -13.436 8.583 25.639 1.00 97.94 92 GLU A N 1
ATOM 699 C CA . GLU A 1 92 ? -14.674 9.342 25.856 1.00 97.94 92 GLU A CA 1
ATOM 700 C C . GLU A 1 92 ? -15.836 8.811 25.009 1.00 97.94 92 GLU A C 1
ATOM 702 O O . GLU A 1 92 ? -16.943 8.634 25.519 1.00 97.94 92 GLU A O 1
ATOM 707 N N . LEU A 1 93 ? -15.586 8.456 23.746 1.00 97.19 93 LEU A N 1
ATOM 708 C CA . LEU A 1 93 ? -16.600 7.834 22.893 1.00 97.19 93 LEU A CA 1
ATOM 709 C C . LEU A 1 93 ? -17.098 6.500 23.457 1.00 97.19 93 LEU A C 1
ATOM 711 O O . LEU A 1 93 ? -18.298 6.230 23.442 1.00 97.19 93 LEU A O 1
ATOM 715 N N . LYS A 1 94 ? -16.197 5.675 23.994 1.00 96.00 94 LYS A N 1
ATOM 716 C CA . LYS A 1 94 ? -16.569 4.400 24.618 1.00 96.00 94 LYS A CA 1
ATOM 717 C C . LYS A 1 94 ? -17.376 4.582 25.898 1.00 96.00 94 LYS A C 1
ATOM 719 O O . LYS A 1 94 ? -18.328 3.835 26.107 1.00 96.00 94 LYS A O 1
ATOM 724 N N . LYS A 1 95 ? -17.037 5.569 26.737 1.00 96.69 95 LYS A N 1
ATOM 725 C CA . LYS A 1 95 ? -17.833 5.918 27.932 1.00 96.69 95 LYS A CA 1
ATOM 726 C C . LYS A 1 95 ? -19.247 6.352 27.563 1.00 96.69 95 LYS A C 1
ATOM 728 O O . LYS A 1 95 ? -20.184 6.053 28.294 1.00 96.69 95 LYS A O 1
ATOM 733 N N . ASP A 1 96 ? -19.387 7.024 26.425 1.00 96.50 96 ASP A N 1
ATOM 734 C CA . ASP A 1 96 ? -20.670 7.416 25.849 1.00 96.50 96 ASP A CA 1
ATOM 735 C C . ASP A 1 96 ? -21.296 6.299 24.978 1.00 96.50 96 ASP A C 1
ATOM 737 O O . ASP A 1 96 ? -22.206 6.559 24.198 1.00 96.50 96 ASP A O 1
ATOM 741 N N . GLU A 1 97 ? -20.841 5.046 25.093 1.00 95.81 97 GLU A N 1
ATOM 742 C CA . GLU A 1 97 ? -21.411 3.863 24.424 1.00 95.81 97 GLU A CA 1
ATOM 743 C C . GLU A 1 97 ? -21.452 3.955 22.880 1.00 95.81 97 GLU A C 1
ATOM 745 O O . GLU A 1 97 ? -22.391 3.479 22.233 1.00 95.81 97 GLU A O 1
ATOM 750 N N . TRP A 1 98 ? -20.444 4.581 22.261 1.00 97.44 98 TRP A N 1
ATOM 751 C CA . TRP A 1 98 ? -20.274 4.558 20.805 1.00 97.44 98 TRP A CA 1
ATOM 752 C C . TRP A 1 98 ? -19.618 3.260 20.328 1.00 97.44 98 TRP A C 1
ATOM 754 O O . TRP A 1 98 ? -18.599 2.821 20.860 1.00 97.44 98 TRP A O 1
ATOM 764 N N . ASN A 1 99 ? -20.141 2.715 19.231 1.00 95.81 99 ASN A N 1
ATOM 765 C CA . ASN A 1 99 ? -19.472 1.683 18.449 1.00 95.81 99 ASN A CA 1
ATOM 766 C C . ASN A 1 99 ? -18.488 2.356 17.488 1.00 95.81 99 ASN A C 1
ATOM 768 O O . ASN A 1 99 ? -18.895 3.106 16.599 1.00 95.81 99 ASN A O 1
ATOM 772 N N . ILE A 1 100 ? -17.197 2.089 17.652 1.00 97.44 100 ILE A N 1
ATOM 773 C CA . ILE A 1 100 ? -16.144 2.662 16.810 1.00 97.44 100 ILE A CA 1
ATOM 774 C C . ILE A 1 100 ? -15.759 1.627 15.756 1.00 97.44 100 ILE A C 1
ATOM 776 O O . ILE A 1 100 ? -15.427 0.496 16.100 1.00 97.44 100 ILE A O 1
ATOM 780 N N . ARG A 1 101 ? -15.824 2.015 14.482 1.00 97.88 101 ARG A N 1
ATOM 781 C CA . ARG A 1 101 ? -15.454 1.204 13.320 1.00 97.88 101 ARG A CA 1
ATOM 782 C C . ARG A 1 101 ? -14.302 1.876 12.585 1.00 97.88 101 ARG A C 1
ATOM 784 O O . ARG A 1 101 ? -14.444 3.010 12.121 1.00 97.88 101 ARG A O 1
ATOM 791 N N . ILE A 1 102 ? -13.174 1.184 12.470 1.00 98.19 102 ILE A N 1
ATOM 792 C CA . ILE A 1 102 ? -12.017 1.669 11.707 1.00 98.19 102 ILE A CA 1
ATOM 793 C C . ILE A 1 102 ? -12.030 0.994 10.337 1.00 98.19 102 ILE A C 1
ATOM 795 O O . ILE A 1 102 ? -12.216 -0.217 10.247 1.00 98.19 102 ILE A O 1
ATOM 799 N N . ILE A 1 103 ? -11.846 1.768 9.269 1.00 98.00 103 ILE A N 1
ATOM 800 C CA . ILE A 1 103 ? -11.765 1.257 7.898 1.00 98.00 103 ILE A CA 1
ATOM 801 C C . ILE A 1 103 ? -10.501 1.807 7.254 1.00 98.00 103 ILE A C 1
ATOM 803 O O . ILE A 1 103 ? -10.456 2.975 6.879 1.00 98.00 103 ILE A O 1
ATOM 807 N N . SER A 1 104 ? -9.480 0.971 7.114 1.00 96.94 104 SER A N 1
ATOM 808 C CA . SER A 1 104 ? -8.140 1.397 6.718 1.00 96.94 104 SER A CA 1
ATOM 809 C C . SER A 1 104 ? -7.600 0.562 5.568 1.00 96.94 104 SER A C 1
ATOM 811 O O . SER A 1 104 ? -7.852 -0.635 5.468 1.00 96.94 104 SER A O 1
ATOM 813 N N . THR A 1 105 ? -6.820 1.210 4.712 1.00 96.38 105 THR A N 1
ATOM 814 C CA . THR A 1 105 ? -6.038 0.558 3.665 1.00 96.38 105 THR A CA 1
ATOM 815 C C . THR A 1 105 ? -4.903 -0.281 4.246 1.00 96.38 105 THR A C 1
ATOM 817 O O . THR A 1 105 ? -4.663 -1.364 3.725 1.00 96.38 105 THR A O 1
ATOM 820 N N . ALA A 1 106 ? -4.256 0.144 5.335 1.00 96.69 106 ALA A N 1
ATOM 821 C CA . ALA A 1 106 ? -3.124 -0.555 5.944 1.00 96.69 106 ALA A CA 1
ATOM 822 C C . ALA A 1 106 ? -3.354 -2.042 6.275 1.00 96.69 106 ALA A C 1
ATOM 824 O O . ALA A 1 106 ? -4.479 -2.516 6.473 1.00 96.69 106 ALA A O 1
ATOM 825 N N . TYR A 1 107 ? -2.240 -2.771 6.386 1.00 97.50 107 TYR A N 1
ATOM 826 C CA . TYR A 1 107 ? -2.238 -4.195 6.697 1.00 97.50 107 TYR A CA 1
ATOM 827 C C . TYR A 1 107 ? -2.737 -4.510 8.114 1.00 97.50 107 TYR A C 1
ATOM 829 O O . TYR A 1 107 ? -2.492 -3.762 9.066 1.00 97.50 107 TYR A O 1
ATOM 837 N N . SER A 1 108 ? -3.387 -5.666 8.264 1.00 96.75 108 SER A N 1
ATOM 838 C CA . SER A 1 108 ? -3.981 -6.126 9.523 1.00 96.75 108 SER A CA 1
ATOM 839 C C . SER A 1 108 ? -2.989 -6.202 10.683 1.00 96.75 108 SER A C 1
ATOM 841 O O . SER A 1 108 ? -3.369 -5.921 11.814 1.00 96.75 108 SER A O 1
ATOM 843 N N . GLN A 1 109 ? -1.710 -6.473 10.415 1.00 97.25 109 GLN A N 1
ATOM 844 C CA . GLN A 1 109 ? -0.644 -6.540 11.420 1.00 97.25 109 GLN A CA 1
ATOM 845 C C . GLN A 1 109 ? -0.507 -5.242 12.238 1.00 97.25 109 GLN A C 1
ATOM 847 O O . GLN A 1 109 ? -0.168 -5.296 13.418 1.00 97.25 109 GLN A O 1
ATOM 852 N N . MET A 1 110 ? -0.774 -4.071 11.645 1.00 97.62 110 MET A N 1
ATOM 853 C CA . MET A 1 110 ? -0.791 -2.808 12.394 1.00 97.62 110 MET A CA 1
ATOM 854 C C . MET A 1 110 ? -2.029 -2.696 13.274 1.00 97.62 110 MET A C 1
ATOM 856 O O . MET A 1 110 ? -1.941 -2.293 14.432 1.00 97.62 110 MET A O 1
ATOM 860 N N . TRP A 1 111 ? -3.184 -3.067 12.729 1.00 97.62 111 TRP A N 1
ATOM 861 C CA . TRP A 1 111 ? -4.468 -2.942 13.409 1.00 97.62 111 TRP A CA 1
ATOM 862 C C . TRP A 1 111 ? -4.670 -3.958 14.525 1.00 97.62 111 TRP A C 1
ATOM 864 O O . TRP A 1 111 ? -5.399 -3.667 15.466 1.00 97.62 111 TRP A O 1
ATOM 874 N N . GLU A 1 112 ? -3.982 -5.095 14.480 1.00 96.56 112 GLU A N 1
ATOM 875 C CA . GLU A 1 112 ? -3.883 -6.013 15.615 1.00 96.56 112 GLU A CA 1
ATOM 876 C C . GLU A 1 112 ? -3.252 -5.311 16.829 1.00 96.56 112 GLU A C 1
ATOM 878 O O . GLU A 1 112 ? -3.816 -5.360 17.917 1.00 96.56 112 GLU A O 1
ATOM 883 N N . LEU A 1 113 ? -2.150 -4.574 16.632 1.00 96.38 113 LEU A N 1
ATOM 884 C CA . LEU A 1 113 ? -1.453 -3.850 17.705 1.00 96.38 113 LEU A CA 1
ATOM 885 C C . LEU A 1 113 ? -2.206 -2.587 18.148 1.00 96.38 113 LEU A C 1
ATOM 887 O O . LEU A 1 113 ? -2.429 -2.362 19.337 1.00 96.38 113 LEU A O 1
ATOM 891 N N . VAL A 1 114 ? -2.598 -1.746 17.187 1.00 97.50 114 VAL A N 1
ATOM 892 C CA . VAL A 1 114 ? -3.266 -0.462 17.452 1.00 97.50 114 VAL A CA 1
ATOM 893 C C . VAL A 1 114 ? -4.677 -0.684 17.995 1.00 97.50 114 VAL A C 1
ATOM 895 O O . VAL A 1 114 ? -5.090 -0.004 18.933 1.00 97.50 114 VAL A O 1
ATOM 898 N N . GLY A 1 115 ? -5.409 -1.652 17.439 1.00 97.38 115 GLY A N 1
ATOM 899 C CA . GLY A 1 115 ? -6.736 -2.036 17.910 1.00 97.38 115 GLY A CA 1
ATOM 900 C C . GLY A 1 115 ? -6.699 -2.546 19.345 1.00 97.38 115 GLY A C 1
ATOM 901 O O . GLY A 1 115 ? -7.460 -2.054 20.177 1.00 97.38 115 GLY A O 1
ATOM 902 N N . GLU A 1 116 ? -5.766 -3.449 19.673 1.00 96.94 116 GLU A N 1
ATOM 903 C CA . GLU A 1 116 ? -5.561 -3.919 21.048 1.00 96.94 116 GLU A CA 1
ATOM 904 C C . GLU A 1 116 ? -5.261 -2.755 22.001 1.00 96.94 116 GLU A C 1
ATOM 906 O O . GLU A 1 116 ? -5.920 -2.626 23.034 1.00 96.94 116 GLU A O 1
ATOM 911 N N . HIS A 1 117 ? -4.340 -1.862 21.625 1.00 96.56 117 HIS A N 1
ATOM 912 C CA . HIS A 1 117 ? -3.974 -0.701 22.437 1.00 96.56 117 HIS A CA 1
ATOM 913 C C . HIS A 1 117 ? -5.159 0.243 22.697 1.00 96.56 117 HIS A C 1
ATOM 915 O O . HIS A 1 117 ? -5.348 0.707 23.820 1.00 96.56 117 HIS A O 1
ATOM 921 N N . LEU A 1 118 ? -6.006 0.475 21.690 1.00 97.31 118 LEU A N 1
ATOM 922 C CA . LEU A 1 118 ? -7.222 1.280 21.821 1.00 97.31 118 LEU A CA 1
ATOM 923 C C . LEU A 1 118 ? -8.387 0.514 22.461 1.00 97.31 118 LEU A C 1
ATOM 925 O O . LEU A 1 118 ? -9.436 1.108 22.715 1.00 97.31 118 LEU A O 1
ATOM 929 N N . GLY A 1 119 ? -8.259 -0.797 22.689 1.00 97.19 119 GLY A N 1
ATOM 930 C CA . GLY A 1 119 ? -9.327 -1.696 23.128 1.00 97.19 119 GLY A CA 1
ATOM 931 C C . GLY A 1 119 ? -10.453 -1.871 22.101 1.00 97.19 119 GLY A C 1
ATOM 932 O O . GLY A 1 119 ? -11.611 -2.033 22.490 1.00 97.19 119 GLY A O 1
ATOM 933 N N . ILE A 1 120 ? -10.174 -1.690 20.810 1.00 97.81 120 ILE A N 1
ATOM 934 C CA . ILE A 1 120 ? -11.110 -1.895 19.695 1.00 97.81 120 ILE A CA 1
ATOM 935 C C . ILE A 1 120 ? -10.805 -3.279 19.102 1.00 97.81 120 ILE A C 1
ATOM 937 O O . ILE A 1 120 ? -9.692 -3.493 18.620 1.00 97.81 120 ILE A O 1
ATOM 941 N N . PRO A 1 121 ? -11.739 -4.242 19.151 1.00 96.50 121 PRO A N 1
ATOM 942 C CA . PRO A 1 121 ? -11.459 -5.592 18.678 1.00 96.50 121 PRO A CA 1
ATOM 943 C C . PRO A 1 121 ? -11.280 -5.607 17.155 1.00 96.50 121 PRO A C 1
ATOM 945 O O . PRO A 1 121 ? -11.938 -4.858 16.440 1.00 96.50 121 PRO A O 1
ATOM 948 N N . ILE A 1 122 ? -10.443 -6.513 16.642 1.00 96.00 122 ILE A N 1
ATOM 949 C CA . ILE A 1 122 ? -10.121 -6.587 15.203 1.00 96.00 122 ILE A CA 1
ATOM 950 C C . ILE A 1 122 ? -11.357 -6.791 14.308 1.00 96.00 122 ILE A C 1
ATOM 952 O O . ILE A 1 122 ? -11.378 -6.345 13.170 1.00 96.00 122 ILE A O 1
ATOM 956 N N . GLN A 1 123 ? -12.421 -7.410 14.827 1.00 96.12 123 GLN A N 1
ATOM 957 C CA . GLN A 1 123 ? -13.698 -7.571 14.117 1.00 96.12 123 GLN A CA 1
ATOM 958 C C . GLN A 1 123 ? -14.425 -6.239 13.848 1.00 96.12 123 GLN A C 1
ATOM 960 O O . GLN A 1 123 ? -15.285 -6.179 12.975 1.00 96.12 123 GLN A O 1
ATOM 965 N N . ASP A 1 124 ? -14.060 -5.180 14.575 1.00 97.44 124 ASP A N 1
ATOM 966 C CA . ASP A 1 124 ? -14.566 -3.817 14.412 1.00 97.44 124 ASP A CA 1
ATOM 967 C C . ASP A 1 124 ? -13.615 -2.956 13.553 1.00 97.44 124 ASP A C 1
ATOM 969 O O . ASP A 1 124 ? -13.802 -1.743 13.422 1.00 97.44 124 ASP A O 1
ATOM 973 N N . ILE A 1 125 ? -12.590 -3.579 12.955 1.00 98.25 125 ILE A N 1
ATOM 974 C CA . ILE A 1 125 ? -11.588 -2.936 12.105 1.00 98.25 125 ILE A CA 1
ATOM 975 C C . ILE A 1 125 ? -11.534 -3.649 10.749 1.00 98.25 125 ILE A C 1
ATOM 977 O O . ILE A 1 125 ? -11.036 -4.766 10.617 1.00 98.25 125 ILE A O 1
ATOM 981 N N . ALA A 1 126 ? -12.011 -2.978 9.706 1.00 98.12 126 ALA A N 1
ATOM 982 C CA . ALA A 1 126 ? -11.874 -3.440 8.335 1.00 98.12 126 ALA A CA 1
ATOM 983 C C . ALA A 1 126 ? -10.536 -2.945 7.778 1.00 98.12 126 ALA A C 1
ATOM 985 O O . ALA A 1 126 ? -10.308 -1.742 7.657 1.00 98.12 126 ALA A O 1
ATOM 986 N N . CYS A 1 127 ? -9.645 -3.877 7.460 1.00 97.56 127 CYS A N 1
ATOM 987 C CA . CYS A 1 127 ? -8.290 -3.590 7.001 1.00 97.56 127 CYS A CA 1
ATOM 988 C C . CYS A 1 127 ? -7.801 -4.629 5.989 1.00 97.56 127 CYS A C 1
ATOM 990 O O . CYS A 1 127 ? -8.423 -5.683 5.811 1.00 97.56 127 CYS A O 1
ATOM 992 N N . THR A 1 128 ? -6.693 -4.332 5.311 1.00 97.81 128 THR A N 1
ATOM 993 C CA . THR A 1 128 ? -6.125 -5.226 4.298 1.00 97.81 128 THR A CA 1
ATOM 994 C C . THR A 1 128 ? -5.480 -6.431 4.960 1.00 97.81 128 THR A C 1
ATOM 996 O O . THR A 1 128 ? -4.520 -6.310 5.718 1.00 97.81 128 THR A O 1
ATOM 999 N N . LYS A 1 129 ? -5.989 -7.624 4.664 1.00 97.00 129 LYS A N 1
ATOM 1000 C CA . LYS A 1 129 ? -5.379 -8.866 5.143 1.00 97.00 129 LYS A CA 1
ATOM 1001 C C . LYS A 1 129 ? -4.146 -9.176 4.306 1.00 97.00 129 LYS A C 1
ATOM 1003 O O . LYS A 1 129 ? -4.235 -9.225 3.082 1.00 97.00 129 LYS A O 1
ATOM 1008 N N . LEU A 1 130 ? -3.022 -9.422 4.971 1.00 97.56 130 LEU A N 1
ATOM 1009 C CA . LEU A 1 130 ? -1.773 -9.803 4.323 1.00 97.56 130 LEU A CA 1
ATOM 1010 C C . LEU A 1 130 ? -1.223 -11.081 4.959 1.00 97.56 130 LEU A C 1
ATOM 1012 O O . LEU A 1 130 ? -0.946 -11.091 6.155 1.00 97.56 130 LEU A O 1
ATOM 1016 N N . ASP A 1 131 ? -1.046 -12.122 4.144 1.00 97.69 131 ASP A N 1
ATOM 1017 C CA . ASP A 1 131 ? -0.414 -13.392 4.522 1.00 97.69 131 ASP A CA 1
ATOM 1018 C C . ASP A 1 131 ? 0.724 -13.696 3.535 1.00 97.69 131 ASP A C 1
ATOM 1020 O O . ASP A 1 131 ? 0.546 -14.334 2.491 1.00 97.69 131 ASP A O 1
ATOM 1024 N N . LEU A 1 132 ? 1.915 -13.179 3.840 1.00 98.31 132 LEU A N 1
ATOM 1025 C CA . LEU A 1 132 ? 3.096 -13.339 2.991 1.00 98.31 132 LEU A CA 1
ATOM 1026 C C . LEU A 1 132 ? 3.553 -14.796 2.942 1.00 98.31 132 LEU A C 1
ATOM 1028 O O . LEU A 1 132 ? 4.104 -15.233 1.929 1.00 98.31 132 LEU A O 1
ATOM 1032 N N . LYS A 1 133 ? 3.323 -15.566 4.010 1.00 98.31 133 LYS A N 1
ATOM 1033 C CA . LYS A 1 133 ? 3.621 -16.997 4.035 1.00 98.31 133 LYS A CA 1
ATOM 1034 C C . LYS A 1 133 ? 2.789 -17.753 2.994 1.00 98.31 133 LYS A C 1
ATOM 1036 O O . LYS A 1 133 ? 3.378 -18.459 2.176 1.00 98.31 133 LYS A O 1
ATOM 1041 N N . ALA A 1 134 ? 1.468 -17.588 2.985 1.00 98.12 134 ALA A N 1
ATOM 1042 C CA . ALA A 1 134 ? 0.582 -18.258 2.030 1.00 98.12 134 ALA A CA 1
ATOM 1043 C C . ALA A 1 134 ? 0.858 -17.821 0.581 1.00 98.12 134 ALA A C 1
ATOM 1045 O O . ALA A 1 134 ? 0.910 -18.649 -0.335 1.00 98.12 134 ALA A O 1
ATOM 1046 N N . LEU A 1 135 ? 1.114 -16.526 0.367 1.00 98.06 135 LEU A N 1
ATOM 1047 C CA . LEU A 1 135 ? 1.498 -15.999 -0.944 1.00 98.06 135 LEU A CA 1
ATOM 1048 C C . LEU A 1 135 ? 2.826 -16.586 -1.427 1.00 98.06 135 LEU A C 1
ATOM 1050 O O . LEU A 1 135 ? 2.952 -16.981 -2.586 1.00 98.06 135 LEU A O 1
ATOM 1054 N N . LYS A 1 136 ? 3.816 -16.708 -0.540 1.00 97.75 136 LYS A N 1
ATOM 1055 C CA . LYS A 1 136 ? 5.090 -17.354 -0.859 1.00 97.75 136 LYS A CA 1
ATOM 1056 C C . LYS A 1 136 ? 4.914 -18.827 -1.219 1.00 97.75 136 LYS A C 1
ATOM 1058 O O . LYS A 1 136 ? 5.573 -19.294 -2.141 1.00 97.75 136 LYS A O 1
ATOM 1063 N N . GLU A 1 137 ? 4.064 -19.558 -0.507 1.00 97.75 137 GLU A N 1
ATOM 1064 C CA . GLU A 1 137 ? 3.764 -20.961 -0.821 1.00 97.75 137 GLU A CA 1
ATOM 1065 C C . GLU A 1 137 ? 3.098 -21.106 -2.198 1.00 97.75 137 GLU A C 1
ATOM 1067 O O . GLU A 1 137 ? 3.385 -22.062 -2.916 1.00 97.75 137 GLU A O 1
ATOM 1072 N N . SER A 1 138 ? 2.279 -20.128 -2.594 1.00 97.31 138 SER A N 1
ATOM 1073 C CA . SER A 1 138 ? 1.545 -20.137 -3.865 1.00 97.31 138 SER A CA 1
ATOM 1074 C C . SER A 1 138 ? 2.390 -19.685 -5.064 1.00 97.31 138 SER A C 1
ATOM 1076 O O . SER A 1 138 ? 2.283 -20.261 -6.143 1.00 97.31 138 SER A O 1
ATOM 1078 N N . PHE A 1 139 ? 3.246 -18.672 -4.884 1.00 96.25 139 PHE A N 1
ATOM 1079 C CA . PHE A 1 139 ? 3.910 -17.963 -5.992 1.00 96.25 139 PHE A CA 1
ATOM 1080 C C . PHE A 1 139 ? 5.441 -17.946 -5.913 1.00 96.25 139 PHE A C 1
ATOM 1082 O O . PHE A 1 139 ? 6.107 -17.481 -6.837 1.00 96.25 139 PHE A O 1
ATOM 1089 N N . GLY A 1 140 ? 6.027 -18.444 -4.822 1.00 92.69 140 GLY A N 1
ATOM 1090 C CA . GLY A 1 140 ? 7.448 -18.316 -4.501 1.00 92.69 140 GLY A CA 1
ATOM 1091 C C . GLY A 1 140 ? 8.389 -19.183 -5.337 1.00 92.69 140 GLY A C 1
ATOM 1092 O O . GLY A 1 140 ? 9.068 -20.067 -4.812 1.00 92.69 140 GLY A O 1
ATOM 1093 N N . SER A 1 141 ? 8.453 -18.925 -6.641 1.00 97.06 141 SER A N 1
ATOM 1094 C CA . SER A 1 141 ? 9.347 -19.598 -7.582 1.00 97.06 141 SER A CA 1
ATOM 1095 C C . SER A 1 141 ? 10.588 -18.758 -7.903 1.00 97.06 141 SER A C 1
ATOM 1097 O O . SER A 1 141 ? 10.585 -17.532 -7.799 1.00 97.06 141 SER A O 1
ATOM 1099 N N . LYS A 1 142 ? 11.668 -19.422 -8.341 1.00 97.12 142 LYS A N 1
ATOM 1100 C CA . LYS A 1 142 ? 12.900 -18.734 -8.770 1.00 97.12 142 LYS A CA 1
ATOM 1101 C C . LYS A 1 142 ? 12.655 -17.760 -9.924 1.00 97.12 142 LYS A C 1
ATOM 1103 O O . LYS A 1 142 ? 13.272 -16.702 -9.940 1.00 97.12 142 LYS A O 1
ATOM 1108 N N . ASP A 1 143 ? 11.795 -18.131 -10.872 1.00 97.12 143 ASP A N 1
ATOM 1109 C CA . ASP A 1 143 ? 11.475 -17.284 -12.025 1.00 97.12 143 ASP A CA 1
ATOM 1110 C C . ASP A 1 143 ? 10.658 -16.064 -11.590 1.00 97.12 143 ASP A C 1
ATOM 1112 O O . ASP A 1 143 ? 11.039 -14.944 -11.913 1.00 97.12 143 ASP A O 1
ATOM 1116 N N . PHE A 1 144 ? 9.640 -16.253 -10.739 1.00 98.12 144 PHE A N 1
ATOM 1117 C CA . PHE A 1 144 ? 8.865 -15.146 -10.168 1.00 98.12 144 PHE A CA 1
ATOM 1118 C C . PHE A 1 144 ? 9.773 -14.106 -9.503 1.00 98.12 144 PHE A C 1
ATOM 1120 O O . PHE A 1 144 ? 9.742 -12.930 -9.860 1.00 98.12 144 PHE A O 1
ATOM 1127 N N . TYR A 1 145 ? 10.662 -14.540 -8.605 1.00 98.50 145 TYR A N 1
ATOM 1128 C CA . TYR A 1 145 ? 11.591 -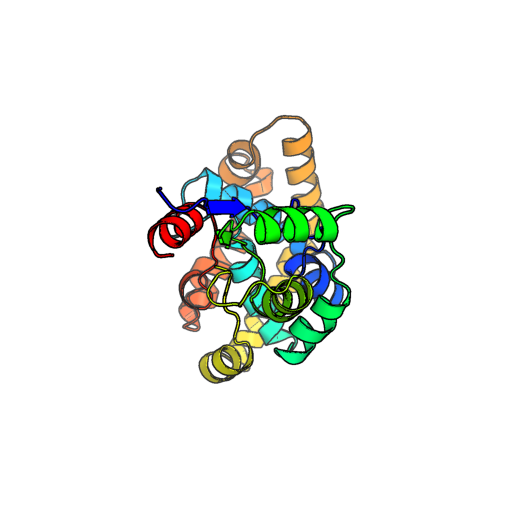13.626 -7.938 1.00 98.50 145 TYR A CA 1
ATOM 1129 C C . TYR A 1 145 ? 12.551 -12.943 -8.915 1.00 98.50 145 TYR A C 1
ATOM 1131 O O . TYR A 1 145 ? 12.808 -11.751 -8.782 1.00 98.50 145 TYR A O 1
ATOM 1139 N N . ALA A 1 146 ? 13.060 -13.664 -9.917 1.00 98.19 146 ALA A N 1
ATOM 1140 C CA . ALA A 1 146 ? 13.941 -13.076 -10.919 1.00 98.19 146 ALA A CA 1
ATOM 1141 C C . ALA A 1 146 ? 13.241 -11.976 -11.736 1.00 98.19 146 ALA A C 1
ATOM 1143 O O . ALA A 1 146 ? 13.865 -10.951 -12.016 1.00 98.19 146 ALA A O 1
ATOM 1144 N N . ARG A 1 147 ? 11.956 -12.152 -12.080 1.00 98.12 147 ARG A N 1
ATOM 1145 C CA . ARG A 1 147 ? 11.158 -11.137 -12.789 1.00 98.12 147 ARG A CA 1
ATOM 1146 C C . ARG A 1 147 ? 10.900 -9.907 -11.937 1.00 98.12 147 ARG A C 1
ATOM 1148 O O . ARG A 1 147 ? 11.152 -8.801 -12.403 1.00 98.12 147 ARG A O 1
ATOM 1155 N N . VAL A 1 148 ? 10.498 -10.093 -10.681 1.00 98.56 148 VAL A N 1
ATOM 1156 C CA . VAL A 1 148 ? 10.280 -8.976 -9.750 1.00 98.56 148 VAL A CA 1
ATOM 1157 C C . VAL A 1 148 ? 11.562 -8.157 -9.564 1.00 98.56 148 VAL A C 1
ATOM 1159 O O . VAL A 1 148 ? 11.542 -6.941 -9.734 1.00 98.56 148 VAL A O 1
ATOM 1162 N N . LEU A 1 149 ? 12.703 -8.808 -9.310 1.00 98.56 149 LEU A N 1
ATOM 1163 C CA . LEU A 1 149 ? 13.989 -8.118 -9.129 1.00 98.56 149 LEU A CA 1
ATOM 1164 C C . LEU A 1 149 ? 14.464 -7.401 -10.407 1.00 98.56 149 LEU A C 1
ATOM 1166 O O . LEU A 1 149 ? 15.095 -6.343 -10.340 1.00 98.56 149 LEU A O 1
ATOM 1170 N N . ALA A 1 150 ? 14.177 -7.957 -11.589 1.00 98.06 150 ALA A N 1
ATOM 1171 C CA . ALA A 1 150 ? 14.468 -7.291 -12.857 1.00 98.06 150 ALA A CA 1
ATOM 1172 C C . ALA A 1 150 ? 13.590 -6.044 -13.057 1.00 98.06 150 ALA A C 1
ATOM 1174 O O . ALA A 1 150 ? 14.101 -5.000 -13.471 1.00 98.06 150 ALA A O 1
ATOM 1175 N N . ALA A 1 151 ? 12.302 -6.131 -12.718 1.00 97.69 151 ALA A N 1
ATOM 1176 C CA . ALA A 1 151 ? 11.378 -5.005 -12.772 1.00 97.69 151 ALA A CA 1
ATOM 1177 C C . ALA A 1 151 ? 11.781 -3.890 -11.800 1.00 97.69 151 ALA A C 1
ATOM 1179 O O . ALA A 1 151 ? 11.838 -2.735 -12.212 1.00 97.69 151 ALA A O 1
ATOM 1180 N N . GLU A 1 152 ? 12.173 -4.215 -10.563 1.00 97.94 152 GLU A N 1
ATOM 1181 C CA . GLU A 1 152 ? 12.699 -3.236 -9.596 1.00 97.94 152 GLU A CA 1
ATOM 1182 C C . GLU A 1 152 ? 13.849 -2.424 -10.183 1.00 97.94 152 GLU A C 1
ATOM 1184 O O . GLU A 1 152 ? 13.842 -1.196 -10.126 1.00 97.94 152 GLU A O 1
ATOM 1189 N N . LYS A 1 153 ? 14.819 -3.095 -10.813 1.00 97.56 153 LYS A N 1
ATOM 1190 C CA . LYS A 1 153 ? 15.949 -2.415 -11.450 1.00 97.56 153 LYS A CA 1
ATOM 1191 C C . LYS A 1 153 ? 15.489 -1.441 -12.539 1.00 97.56 153 LYS A C 1
ATOM 1193 O O . LYS A 1 153 ? 16.038 -0.345 -12.631 1.00 97.56 153 LYS A O 1
ATOM 1198 N N . ASN A 1 154 ? 14.507 -1.826 -13.352 1.00 96.00 154 ASN A N 1
ATOM 1199 C CA . ASN A 1 154 ? 13.977 -0.982 -14.427 1.00 96.00 154 ASN A CA 1
ATOM 1200 C C . ASN A 1 154 ? 13.183 0.216 -13.881 1.00 96.00 154 ASN A C 1
ATOM 1202 O O . ASN A 1 154 ? 13.357 1.342 -14.356 1.00 96.00 154 ASN A O 1
ATOM 1206 N N . ILE A 1 155 ? 12.359 -0.009 -12.855 1.00 95.75 155 ILE A N 1
ATOM 1207 C CA . ILE A 1 155 ? 11.568 1.030 -12.187 1.00 95.75 155 ILE A CA 1
ATOM 1208 C C . ILE A 1 155 ? 12.502 2.043 -11.517 1.00 95.75 155 ILE A C 1
ATOM 1210 O O . ILE A 1 155 ? 12.391 3.240 -11.774 1.00 95.75 155 ILE A O 1
ATOM 1214 N N . LEU A 1 156 ? 13.488 1.575 -10.746 1.00 96.81 156 LEU A N 1
ATOM 1215 C CA . LEU A 1 156 ? 14.456 2.437 -10.060 1.00 96.81 156 LEU A CA 1
ATOM 1216 C C . LEU A 1 156 ? 15.369 3.194 -11.036 1.00 96.81 156 LEU A C 1
ATOM 1218 O O . LEU A 1 156 ? 15.728 4.347 -10.799 1.00 96.81 156 LEU A O 1
ATOM 1222 N N . ALA A 1 157 ? 15.724 2.589 -12.173 1.00 96.44 157 ALA A N 1
ATOM 1223 C CA . ALA A 1 157 ? 16.431 3.301 -13.239 1.00 96.44 157 ALA A CA 1
ATOM 1224 C C . ALA A 1 157 ? 15.581 4.434 -13.846 1.00 96.44 157 ALA A C 1
ATOM 1226 O O . ALA A 1 157 ? 16.128 5.417 -14.348 1.00 96.44 157 ALA A O 1
ATOM 1227 N N . SER A 1 158 ? 14.254 4.319 -13.763 1.00 94.94 158 SER A N 1
ATOM 1228 C CA . SER A 1 158 ? 13.290 5.311 -14.244 1.00 94.94 158 SER A CA 1
ATOM 1229 C C . SER A 1 158 ? 12.910 6.354 -13.185 1.00 94.94 158 SER A C 1
ATOM 1231 O O . SER A 1 158 ? 12.178 7.292 -13.500 1.00 94.94 158 SER A O 1
ATOM 1233 N N . THR A 1 159 ? 13.440 6.273 -11.958 1.00 95.38 159 THR A N 1
ATOM 1234 C CA . THR A 1 159 ? 13.154 7.231 -10.874 1.00 95.38 159 THR A CA 1
ATOM 1235 C C . THR A 1 159 ? 13.379 8.699 -11.264 1.00 95.38 159 THR A C 1
ATOM 1237 O O . THR A 1 159 ? 12.531 9.524 -10.926 1.00 95.38 159 THR A O 1
ATOM 1240 N N . PRO A 1 160 ? 14.435 9.094 -12.009 1.00 96.75 160 PRO A N 1
ATOM 1241 C CA . PRO A 1 160 ? 14.571 10.483 -12.456 1.00 96.75 160 PRO A CA 1
ATOM 1242 C C . PRO A 1 160 ? 13.395 10.959 -13.322 1.00 96.75 160 PRO A C 1
ATOM 1244 O O . PRO A 1 160 ? 12.952 12.099 -13.176 1.00 96.75 160 PRO A O 1
ATOM 1247 N N . LEU A 1 161 ? 12.878 10.076 -14.184 1.00 97.06 161 LEU A N 1
ATOM 1248 C CA . LEU A 1 161 ? 11.729 10.344 -15.046 1.00 97.06 161 LEU A CA 1
ATOM 1249 C C . LEU A 1 161 ? 10.428 10.394 -14.230 1.00 97.06 161 LEU A C 1
ATOM 1251 O O . LEU A 1 161 ? 9.625 11.300 -14.432 1.00 97.06 161 LEU A O 1
ATOM 1255 N N . ALA A 1 162 ? 10.258 9.489 -13.262 1.00 97.25 162 ALA A N 1
ATOM 1256 C CA . ALA A 1 162 ? 9.128 9.501 -12.333 1.00 97.25 162 ALA A CA 1
ATOM 1257 C C . ALA A 1 162 ? 9.099 10.783 -11.486 1.00 97.25 162 ALA A C 1
ATOM 1259 O O . ALA A 1 162 ? 8.065 11.433 -11.381 1.00 97.25 162 ALA A O 1
ATOM 1260 N N . ASN A 1 163 ? 10.246 11.217 -10.958 1.00 98.00 163 ASN A N 1
ATOM 1261 C CA . ASN A 1 163 ? 10.359 12.464 -10.196 1.00 98.00 163 ASN A CA 1
ATOM 1262 C C . ASN A 1 163 ? 10.031 13.691 -11.048 1.00 98.00 163 ASN A C 1
ATOM 1264 O O . ASN A 1 163 ? 9.533 14.691 -10.539 1.00 98.00 163 ASN A O 1
ATOM 1268 N N . GLU A 1 164 ? 10.346 13.657 -12.340 1.00 98.12 164 GLU A N 1
ATOM 1269 C CA . GLU A 1 164 ? 9.949 14.720 -13.252 1.00 98.12 164 GLU A CA 1
ATOM 1270 C C . GLU A 1 164 ? 8.446 14.719 -13.533 1.00 98.12 164 GLU A C 1
ATOM 1272 O O . GLU A 1 164 ? 7.840 15.787 -13.520 1.00 98.12 164 GLU A O 1
ATOM 1277 N N . ALA A 1 165 ? 7.847 13.540 -13.708 1.00 97.69 165 ALA A N 1
ATOM 1278 C CA . ALA A 1 165 ? 6.404 13.383 -13.842 1.00 97.69 165 ALA A CA 1
ATOM 1279 C C . ALA A 1 165 ? 5.662 13.906 -12.599 1.00 97.69 165 ALA A C 1
ATOM 1281 O O . ALA A 1 165 ? 4.747 14.717 -12.724 1.00 97.69 165 ALA A O 1
ATOM 1282 N N . MET A 1 166 ? 6.110 13.521 -11.401 1.00 98.12 166 MET A N 1
ATOM 1283 C CA . MET A 1 166 ? 5.547 13.998 -10.134 1.00 98.12 166 MET A CA 1
ATOM 1284 C C . MET A 1 166 ? 5.637 15.525 -10.011 1.00 98.12 166 MET A C 1
ATOM 1286 O O . MET A 1 166 ? 4.641 16.169 -9.706 1.00 98.12 166 MET A O 1
ATOM 1290 N N . ARG A 1 167 ? 6.776 16.138 -10.373 1.00 98.25 167 ARG A N 1
ATOM 1291 C CA . ARG A 1 167 ? 6.899 17.609 -10.392 1.00 98.25 167 ARG A CA 1
ATOM 1292 C C . ARG A 1 167 ? 5.925 18.284 -11.357 1.00 98.25 167 ARG A C 1
ATOM 1294 O O . ARG A 1 167 ? 5.484 19.395 -11.084 1.00 98.25 167 ARG A O 1
ATOM 1301 N N . GLU A 1 168 ? 5.626 17.666 -12.499 1.00 98.19 168 GLU A N 1
ATOM 1302 C CA . GLU A 1 168 ? 4.623 18.197 -13.427 1.00 98.19 168 GLU A CA 1
ATOM 1303 C C . GLU A 1 168 ? 3.213 18.179 -12.812 1.00 98.19 168 GLU A C 1
ATOM 1305 O O . GLU A 1 168 ? 2.445 19.116 -13.042 1.00 98.19 168 GLU A O 1
ATOM 1310 N N . VAL A 1 169 ? 2.898 17.163 -12.001 1.00 97.56 169 VAL A N 1
ATOM 1311 C CA . VAL A 1 169 ? 1.645 17.095 -11.233 1.00 97.56 169 VAL A CA 1
ATOM 1312 C C . VAL A 1 169 ? 1.624 18.131 -10.108 1.00 97.56 169 VAL A C 1
ATOM 1314 O O . VAL A 1 169 ? 0.657 18.883 -10.000 1.00 97.56 169 VAL A O 1
ATOM 1317 N N . ASP A 1 170 ? 2.722 18.288 -9.363 1.00 97.25 170 ASP A N 1
ATOM 1318 C CA . ASP A 1 170 ? 2.866 19.329 -8.329 1.00 97.25 170 ASP A CA 1
ATOM 1319 C C . ASP A 1 170 ? 2.690 20.753 -8.892 1.00 97.25 170 ASP A C 1
ATOM 1321 O O . ASP A 1 170 ? 2.294 21.680 -8.185 1.00 97.25 170 ASP A O 1
ATOM 1325 N N . GLN A 1 171 ? 2.973 20.942 -10.184 1.00 97.25 171 GLN A N 1
ATOM 1326 C CA . GLN A 1 171 ? 2.779 22.200 -10.912 1.00 97.25 171 GLN A CA 1
ATOM 1327 C C . GLN A 1 171 ? 1.346 22.396 -11.440 1.00 97.25 171 GLN A C 1
ATOM 1329 O O . GLN A 1 171 ? 1.079 23.378 -12.137 1.00 97.25 171 GLN A O 1
ATOM 1334 N N . GLY A 1 172 ? 0.420 21.501 -11.094 1.00 96.88 172 GLY A N 1
ATOM 1335 C CA . GLY A 1 172 ? -1.014 21.640 -11.339 1.00 96.88 172 GLY A CA 1
ATOM 1336 C C . GLY A 1 172 ? -1.563 20.837 -12.518 1.00 96.88 172 GLY A C 1
ATOM 1337 O O . GLY A 1 172 ? -2.721 21.044 -12.877 1.00 96.88 172 GLY A O 1
ATOM 1338 N N . LYS A 1 173 ? -0.779 19.943 -13.135 1.00 97.44 173 LYS A N 1
ATOM 1339 C CA . LYS A 1 173 ? -1.315 18.978 -14.112 1.00 97.44 173 LYS A CA 1
ATOM 1340 C C . LYS A 1 173 ? -1.946 17.786 -13.394 1.00 97.44 173 LYS A C 1
ATOM 1342 O O . LYS A 1 173 ? -1.488 17.398 -12.326 1.00 97.44 173 LYS A O 1
ATOM 1347 N N . SER A 1 174 ? -2.953 17.158 -13.995 1.00 97.44 174 SER A N 1
ATOM 1348 C CA . SER A 1 174 ? -3.457 15.872 -13.489 1.00 97.44 174 SER A CA 1
ATOM 1349 C C . SER A 1 174 ? -2.468 14.734 -13.762 1.00 97.44 174 SER A C 1
ATOM 1351 O O . SER A 1 174 ? -1.720 14.760 -14.747 1.00 97.44 174 SER A O 1
ATOM 1353 N N . VAL A 1 175 ? -2.503 13.683 -12.938 1.00 96.94 175 VAL A N 1
ATOM 1354 C CA . VAL A 1 175 ? -1.681 12.483 -13.160 1.00 96.94 175 VAL A CA 1
ATOM 1355 C C . VAL A 1 175 ? -2.026 11.804 -14.492 1.00 96.94 175 VAL A C 1
ATOM 1357 O O . VAL A 1 175 ? -1.140 11.291 -15.174 1.00 96.94 175 VAL A O 1
ATOM 1360 N N . VAL A 1 176 ? -3.283 11.881 -14.943 1.00 97.38 176 VAL A N 1
ATOM 1361 C CA . VAL A 1 176 ? -3.714 11.340 -16.243 1.00 97.38 176 VAL A CA 1
ATOM 1362 C C . VAL A 1 176 ? -3.135 12.130 -17.416 1.00 97.38 176 VAL A C 1
ATOM 1364 O O . VAL A 1 176 ? -2.757 11.537 -18.429 1.00 97.38 176 VAL A O 1
ATOM 1367 N N . GLU A 1 177 ? -3.029 13.456 -17.316 1.00 97.12 177 GLU A N 1
ATOM 1368 C CA . GLU A 1 177 ? -2.341 14.261 -18.333 1.00 97.12 177 GLU A CA 1
ATOM 1369 C C . GLU A 1 177 ? -0.852 13.927 -18.413 1.00 97.12 177 GLU A C 1
ATOM 1371 O O . GLU A 1 177 ? -0.297 13.855 -19.511 1.00 97.12 177 GLU A O 1
ATOM 1376 N N . VAL A 1 178 ? -0.221 13.684 -17.265 1.00 97.69 178 VAL A N 1
ATOM 1377 C CA . VAL A 1 178 ? 1.207 13.380 -17.176 1.00 97.69 178 VAL A CA 1
ATOM 1378 C C . VAL A 1 178 ? 1.499 11.941 -17.614 1.00 97.69 178 VAL A C 1
ATOM 1380 O O . VAL A 1 178 ? 2.160 11.746 -18.627 1.00 97.69 178 VAL A O 1
ATOM 1383 N N . LEU A 1 179 ? 0.999 10.915 -16.926 1.00 96.69 179 LEU A N 1
ATOM 1384 C CA . LEU A 1 179 ? 1.323 9.516 -17.246 1.00 96.69 179 LEU A CA 1
ATOM 1385 C C . LEU A 1 179 ? 0.526 8.956 -18.429 1.00 96.69 179 LEU A C 1
ATOM 1387 O O . LEU A 1 179 ? 1.045 8.142 -19.194 1.00 96.69 179 LEU A O 1
ATOM 1391 N N . GLY A 1 180 ? -0.724 9.386 -18.598 1.00 94.56 180 GLY A N 1
ATOM 1392 C CA . GLY A 1 180 ? -1.625 8.826 -19.606 1.00 94.56 180 GLY A CA 1
ATOM 1393 C C . GLY A 1 180 ? -1.512 9.463 -20.988 1.00 94.56 180 GLY A C 1
ATOM 1394 O O . GLY A 1 180 ? -1.775 8.793 -21.985 1.00 94.56 180 GLY A O 1
ATOM 1395 N N . LYS A 1 181 ? -1.155 10.751 -21.069 1.00 95.06 181 LYS A N 1
ATOM 1396 C CA . LYS A 1 181 ? -1.219 11.518 -22.329 1.00 95.06 181 LYS A CA 1
ATOM 1397 C C . LYS A 1 181 ? 0.117 12.091 -22.786 1.00 95.06 181 LYS A C 1
ATOM 1399 O O . LYS A 1 181 ? 0.269 12.333 -23.982 1.00 95.06 181 LYS A O 1
ATOM 1404 N N . ASN A 1 182 ? 1.075 12.326 -21.889 1.00 96.81 182 ASN A N 1
ATOM 1405 C CA . ASN A 1 182 ? 2.371 12.890 -22.260 1.00 96.81 182 ASN A CA 1
ATOM 1406 C C . ASN A 1 182 ? 3.318 11.782 -22.781 1.00 96.81 182 ASN A C 1
ATOM 1408 O O . ASN A 1 182 ? 3.724 10.908 -22.005 1.00 96.81 182 ASN A O 1
ATOM 1412 N N . PRO A 1 183 ? 3.748 11.823 -24.061 1.00 96.88 183 PRO A N 1
ATOM 1413 C CA . PRO A 1 183 ? 4.620 10.796 -24.643 1.00 96.88 183 PRO A CA 1
ATOM 1414 C C . PRO A 1 183 ? 5.951 10.622 -23.907 1.00 96.88 183 PRO A C 1
ATOM 1416 O O . PRO A 1 183 ? 6.543 9.547 -23.932 1.00 96.88 183 PRO A O 1
ATOM 1419 N N . LYS A 1 184 ? 6.416 11.668 -23.215 1.00 97.50 184 LYS A N 1
ATOM 1420 C CA . LYS A 1 184 ? 7.649 11.639 -22.425 1.00 97.50 184 LYS A CA 1
ATOM 1421 C C . LYS A 1 184 ? 7.617 10.597 -21.306 1.00 97.50 184 LYS A C 1
ATOM 1423 O O . LYS A 1 184 ? 8.634 9.963 -21.045 1.00 97.50 184 LYS A O 1
ATOM 1428 N N . PHE A 1 185 ? 6.468 10.430 -20.653 1.00 97.75 185 PHE A N 1
ATOM 1429 C CA . PHE A 1 185 ? 6.309 9.533 -19.504 1.00 97.75 185 PHE A CA 1
ATOM 1430 C C . PHE A 1 185 ? 5.680 8.189 -19.883 1.00 97.75 185 PHE A C 1
ATOM 1432 O O . PHE A 1 185 ? 5.549 7.307 -19.038 1.00 97.75 185 PHE A O 1
ATOM 1439 N N . THR A 1 186 ? 5.357 7.996 -21.166 1.00 95.56 186 THR A N 1
ATOM 1440 C CA . THR A 1 186 ? 4.816 6.733 -21.684 1.00 95.56 186 THR A CA 1
ATOM 1441 C C . THR A 1 186 ? 5.710 5.526 -21.371 1.00 95.56 186 THR A C 1
ATOM 1443 O O . THR A 1 186 ? 5.163 4.545 -20.877 1.00 95.56 186 THR A O 1
ATOM 1446 N N . PRO A 1 187 ? 7.052 5.578 -21.522 1.00 95.31 187 PRO A N 1
ATOM 1447 C CA . PRO A 1 187 ? 7.901 4.432 -21.181 1.00 95.31 187 PRO A CA 1
ATOM 1448 C C . PRO A 1 187 ? 7.825 4.015 -19.705 1.00 95.31 187 PRO A C 1
ATOM 1450 O O . PRO A 1 187 ? 7.903 2.827 -19.403 1.00 95.31 187 PRO A O 1
ATOM 1453 N N . LEU A 1 188 ? 7.651 4.976 -18.786 1.00 96.62 188 LEU A N 1
ATOM 1454 C CA . LEU A 1 188 ? 7.481 4.690 -17.358 1.00 96.62 188 LEU A CA 1
ATOM 1455 C C . LEU A 1 188 ? 6.164 3.947 -17.111 1.00 96.62 188 LEU A C 1
ATOM 1457 O O . LEU A 1 188 ? 6.172 2.887 -16.490 1.00 96.62 188 LEU A O 1
ATOM 1461 N N . ARG A 1 189 ? 5.052 4.482 -17.636 1.00 97.06 189 ARG A N 1
ATOM 1462 C CA . ARG A 1 189 ? 3.730 3.851 -17.524 1.00 97.06 189 ARG A CA 1
ATOM 1463 C C . ARG A 1 189 ? 3.732 2.454 -18.144 1.00 97.06 189 ARG A C 1
ATOM 1465 O O . ARG A 1 189 ? 3.327 1.509 -17.487 1.00 97.06 189 ARG A O 1
ATOM 1472 N N . GLU A 1 190 ? 4.214 2.306 -19.375 1.00 96.06 190 GLU A N 1
ATOM 1473 C CA . GLU A 1 190 ? 4.191 1.023 -20.089 1.00 96.06 190 GLU A CA 1
ATOM 1474 C C . GLU A 1 190 ? 5.064 -0.038 -19.417 1.00 96.06 190 GLU A C 1
ATOM 1476 O O . GLU A 1 190 ? 4.687 -1.206 -19.400 1.00 96.06 190 GLU A O 1
ATOM 1481 N N . SER A 1 191 ? 6.194 0.349 -18.816 1.00 96.44 191 SER A N 1
ATOM 1482 C CA . SER A 1 191 ? 7.009 -0.587 -18.036 1.00 96.44 191 SER A CA 1
ATOM 1483 C C . SER A 1 191 ? 6.275 -1.096 -16.794 1.00 96.44 191 SER A C 1
ATOM 1485 O O . SER A 1 191 ? 6.429 -2.266 -16.447 1.00 96.44 191 SER A O 1
ATOM 1487 N N . LEU A 1 192 ? 5.512 -0.234 -16.115 1.00 97.88 192 LEU A N 1
ATOM 1488 C CA . LEU A 1 192 ? 4.712 -0.610 -14.948 1.00 97.88 192 LEU A CA 1
ATOM 1489 C C . LEU A 1 192 ? 3.504 -1.457 -15.368 1.00 97.88 192 LEU A C 1
ATOM 1491 O O . LEU A 1 192 ? 3.286 -2.522 -14.792 1.00 97.88 192 LEU A O 1
ATOM 1495 N N . ASP A 1 193 ? 2.791 -1.043 -16.422 1.00 97.44 193 ASP A N 1
ATOM 1496 C CA . ASP A 1 193 ? 1.654 -1.780 -16.981 1.00 97.44 193 ASP A CA 1
ATOM 1497 C C . ASP A 1 193 ? 2.071 -3.196 -17.402 1.00 97.44 193 ASP A C 1
ATOM 1499 O O . ASP A 1 193 ? 1.417 -4.176 -17.043 1.00 97.44 193 ASP A O 1
ATOM 1503 N N . HIS A 1 194 ? 3.180 -3.315 -18.140 1.00 97.38 194 HIS A N 1
ATOM 1504 C CA . HIS A 1 194 ? 3.693 -4.603 -18.596 1.00 97.38 194 HIS A CA 1
ATOM 1505 C C . HIS A 1 194 ? 4.054 -5.511 -17.419 1.00 97.38 194 HIS A C 1
ATOM 1507 O O . HIS A 1 194 ? 3.675 -6.679 -17.403 1.00 97.38 194 HIS A O 1
ATOM 1513 N N . PHE A 1 195 ? 4.732 -4.981 -16.402 1.00 98.12 195 PHE A N 1
ATOM 1514 C CA . PHE A 1 195 ? 5.110 -5.788 -15.250 1.00 98.12 195 PHE A CA 1
ATOM 1515 C C . PHE A 1 195 ? 3.884 -6.293 -14.471 1.00 98.12 195 PHE A C 1
ATOM 1517 O O . PHE A 1 195 ? 3.732 -7.502 -14.281 1.00 98.12 195 PHE A O 1
ATOM 1524 N N . TYR A 1 196 ? 2.989 -5.393 -14.054 1.00 97.44 196 TYR A N 1
ATOM 1525 C CA . TYR A 1 196 ? 1.885 -5.744 -13.154 1.00 97.44 196 TYR A CA 1
ATOM 1526 C C . TYR A 1 196 ? 0.733 -6.482 -13.833 1.00 97.44 196 TYR A C 1
ATOM 1528 O O . TYR A 1 196 ? 0.101 -7.326 -13.194 1.00 97.44 196 TYR A O 1
ATOM 1536 N N . TRP A 1 197 ? 0.449 -6.181 -15.102 1.00 96.06 197 TRP A N 1
ATOM 1537 C CA . TRP A 1 197 ? -0.754 -6.676 -15.782 1.00 96.06 197 TRP A CA 1
ATOM 1538 C C . TRP A 1 197 ? -0.479 -7.748 -16.836 1.00 96.06 197 TRP A C 1
ATOM 1540 O O . TRP A 1 197 ? -1.420 -8.422 -17.263 1.00 96.06 197 TRP A O 1
ATOM 1550 N N . ASP A 1 198 ? 0.787 -7.952 -17.213 1.00 96.50 198 ASP A N 1
ATOM 1551 C CA . ASP A 1 198 ? 1.203 -8.984 -18.166 1.00 96.50 198 ASP A CA 1
ATOM 1552 C C . ASP A 1 198 ? 2.213 -9.963 -17.542 1.00 96.50 198 ASP A C 1
ATOM 1554 O O . ASP A 1 198 ? 1.878 -11.130 -17.331 1.00 96.50 198 ASP A O 1
ATOM 1558 N N . GL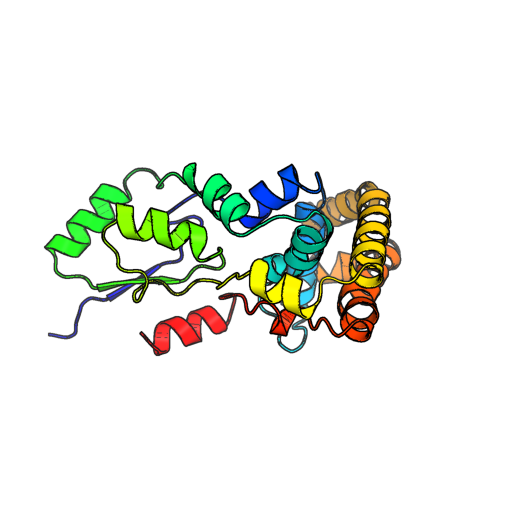U A 1 199 ? 3.415 -9.520 -17.152 1.00 97.12 199 GLU A N 1
ATOM 1559 C CA . GLU A 1 199 ? 4.464 -10.423 -16.647 1.00 97.12 199 GLU A CA 1
ATOM 1560 C C . GLU A 1 199 ? 4.042 -11.190 -15.385 1.00 97.12 199 GLU A C 1
ATOM 1562 O O . GLU A 1 199 ? 4.118 -12.422 -15.362 1.00 97.12 199 GLU A O 1
ATOM 1567 N N . LEU A 1 200 ? 3.562 -10.496 -14.345 1.00 97.56 200 LEU A N 1
ATOM 1568 C CA . LEU A 1 200 ? 3.110 -11.153 -13.112 1.00 97.56 200 LEU A CA 1
ATOM 1569 C C . LEU A 1 200 ? 1.924 -12.089 -13.367 1.00 97.56 200 LEU A C 1
ATOM 1571 O O . LEU A 1 200 ? 1.893 -13.210 -12.852 1.00 97.56 200 LEU A O 1
ATOM 1575 N N . LYS A 1 201 ? 0.995 -11.676 -14.232 1.00 95.56 201 LYS A N 1
ATOM 1576 C CA . LYS A 1 201 ? -0.163 -12.487 -14.615 1.00 95.56 201 LYS A CA 1
ATOM 1577 C C . LYS A 1 201 ? 0.257 -13.781 -15.315 1.00 95.56 201 LYS A C 1
ATOM 1579 O O . LYS A 1 201 ? -0.281 -14.841 -15.001 1.00 95.56 201 LYS A O 1
ATOM 1584 N N . ASN A 1 202 ? 1.247 -13.723 -16.206 1.00 95.56 202 ASN A N 1
ATOM 1585 C CA . ASN A 1 202 ? 1.799 -14.898 -16.889 1.00 95.56 202 ASN A CA 1
ATOM 1586 C C . ASN A 1 202 ? 2.509 -15.866 -15.930 1.00 95.56 202 ASN A C 1
ATOM 1588 O O . ASN A 1 202 ? 2.583 -17.064 -16.202 1.00 95.56 202 ASN A O 1
ATOM 1592 N N . LEU A 1 203 ? 2.977 -15.368 -14.785 1.00 95.56 203 LEU A N 1
ATOM 1593 C CA . LEU A 1 203 ? 3.506 -16.173 -13.682 1.00 95.56 203 LEU A CA 1
ATOM 1594 C C . LEU A 1 203 ? 2.414 -16.696 -12.730 1.00 95.56 203 LEU A C 1
ATOM 1596 O O . LEU A 1 203 ? 2.727 -17.319 -11.716 1.00 95.56 203 LEU A O 1
ATOM 1600 N N . GLY A 1 204 ? 1.139 -16.454 -13.045 1.00 95.69 204 GLY A N 1
ATOM 1601 C CA . GLY A 1 204 ? -0.013 -16.854 -12.240 1.00 95.69 204 GLY A CA 1
ATOM 1602 C C . GLY A 1 204 ? -0.343 -15.902 -11.088 1.00 95.69 204 GLY A C 1
ATOM 1603 O O . GLY A 1 204 ? -1.260 -16.191 -10.325 1.00 95.69 204 GLY A O 1
ATOM 1604 N N . TYR A 1 205 ? 0.362 -14.777 -10.952 1.00 97.06 205 TYR A N 1
ATOM 1605 C CA . TYR A 1 205 ? 0.127 -13.792 -9.900 1.00 97.06 205 TYR A CA 1
ATOM 1606 C C . TYR A 1 205 ? -0.804 -12.683 -10.396 1.00 97.06 205 TYR A C 1
ATOM 1608 O O . TYR A 1 205 ? -0.407 -11.803 -11.157 1.00 97.06 205 TYR A O 1
ATOM 1616 N N . GLN A 1 206 ? -2.059 -12.721 -9.953 1.00 95.38 206 GLN A N 1
ATOM 1617 C CA . GLN A 1 206 ? -3.039 -11.677 -10.243 1.00 95.38 206 GLN A CA 1
ATOM 1618 C C . GLN A 1 206 ? -3.026 -10.641 -9.119 1.00 95.38 206 GLN A C 1
ATOM 1620 O O . GLN A 1 206 ? -3.589 -10.883 -8.057 1.00 95.38 206 GLN A O 1
ATOM 1625 N N . THR A 1 207 ? -2.383 -9.494 -9.343 1.00 93.06 207 THR A N 1
ATOM 1626 C CA . THR A 1 207 ? -2.043 -8.516 -8.292 1.00 93.06 207 THR A CA 1
ATOM 1627 C C . THR A 1 207 ? -3.215 -8.130 -7.386 1.00 93.06 207 THR A C 1
ATOM 1629 O O . THR A 1 207 ? -3.103 -8.236 -6.167 1.00 93.06 207 THR A O 1
ATOM 1632 N N . LEU A 1 208 ? -4.366 -7.774 -7.965 1.00 93.06 208 LEU A N 1
ATOM 1633 C CA . LEU A 1 208 ? -5.546 -7.331 -7.205 1.00 93.06 208 LEU A CA 1
ATOM 1634 C C . LEU A 1 208 ? -6.323 -8.477 -6.530 1.00 93.06 208 LEU A C 1
ATOM 1636 O O . LEU A 1 208 ? -7.117 -8.239 -5.619 1.00 93.06 208 LEU A O 1
ATOM 1640 N N . GLU A 1 209 ? -6.113 -9.720 -6.971 1.00 93.62 209 GLU A N 1
ATOM 1641 C CA . GLU A 1 209 ? -6.726 -10.910 -6.366 1.00 93.62 209 GLU A CA 1
ATOM 1642 C C . GLU A 1 209 ? -5.839 -11.508 -5.271 1.00 93.62 209 GLU A C 1
ATOM 1644 O O . GLU A 1 209 ? -6.342 -12.013 -4.270 1.00 93.62 209 GLU A O 1
ATOM 1649 N N . ALA A 1 210 ? -4.518 -11.439 -5.450 1.00 94.69 210 ALA A N 1
ATOM 1650 C CA . ALA A 1 210 ? -3.544 -11.932 -4.488 1.00 94.69 210 ALA A CA 1
ATOM 1651 C C . ALA A 1 210 ? -3.609 -11.139 -3.178 1.00 94.69 210 ALA A C 1
ATOM 1653 O O . ALA A 1 210 ? -3.489 -11.723 -2.100 1.00 94.69 210 ALA A O 1
ATOM 1654 N N . VAL A 1 211 ? -3.823 -9.822 -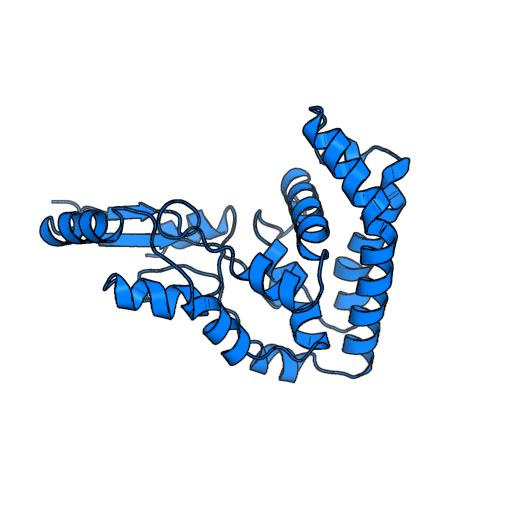3.266 1.00 95.44 211 VAL A N 1
ATOM 1655 C CA . VAL A 1 211 ? -4.034 -8.947 -2.110 1.00 95.44 211 VAL A CA 1
ATOM 1656 C C . VAL A 1 211 ? -5.181 -7.991 -2.400 1.00 95.44 211 VAL A C 1
ATOM 1658 O O . VAL A 1 211 ? -5.055 -7.054 -3.181 1.00 95.44 211 VAL A O 1
ATOM 1661 N N . THR A 1 212 ? -6.314 -8.213 -1.737 1.00 94.69 212 THR A N 1
ATOM 1662 C CA . THR A 1 212 ? -7.478 -7.329 -1.838 1.00 94.69 212 THR A CA 1
ATOM 1663 C C . THR A 1 212 ? -7.383 -6.220 -0.796 1.00 94.69 212 THR A C 1
ATOM 1665 O O . THR A 1 212 ? -7.672 -6.437 0.383 1.00 94.69 212 THR A O 1
ATOM 1668 N N . VAL A 1 213 ? -6.992 -5.020 -1.224 1.00 95.69 213 VAL A N 1
ATOM 1669 C CA . VAL A 1 213 ? -6.859 -3.866 -0.324 1.00 95.69 213 VAL A CA 1
ATOM 1670 C C . VAL A 1 213 ? -8.228 -3.301 0.044 1.00 95.69 213 VAL A C 1
ATOM 1672 O O . VAL A 1 213 ? -9.105 -3.188 -0.811 1.00 95.69 213 VAL A O 1
ATOM 1675 N N . ILE A 1 214 ? -8.422 -2.875 1.294 1.00 95.88 214 ILE A N 1
ATOM 1676 C CA . ILE A 1 214 ? -9.633 -2.159 1.738 1.00 95.88 214 ILE A CA 1
ATOM 1677 C C . ILE A 1 214 ? -9.535 -0.664 1.369 1.00 95.88 214 ILE A C 1
ATOM 1679 O O . ILE A 1 214 ? -9.439 0.223 2.215 1.00 95.88 214 ILE A O 1
ATOM 1683 N N . GLY A 1 215 ? -9.531 -0.394 0.062 1.00 91.81 215 GLY A N 1
ATOM 1684 C CA . GLY A 1 215 ? -9.472 0.939 -0.546 1.00 91.81 215 GLY A CA 1
ATOM 1685 C C . GLY A 1 215 ? -10.766 1.335 -1.268 1.00 91.81 215 GLY A C 1
ATOM 1686 O O . GLY A 1 215 ? -11.624 0.493 -1.548 1.00 91.81 215 GLY A O 1
ATOM 1687 N N . GLY A 1 216 ? -10.924 2.626 -1.576 1.00 90.06 216 GLY A N 1
ATOM 1688 C CA . GLY A 1 216 ? -12.035 3.151 -2.385 1.00 90.06 216 GLY A CA 1
ATOM 1689 C C . GLY A 1 216 ? -13.428 2.628 -1.993 1.00 90.06 216 GLY A C 1
ATOM 1690 O O . GLY A 1 216 ? -13.851 2.731 -0.840 1.00 90.06 216 GLY A O 1
ATOM 1691 N N . LYS A 1 217 ? -14.153 2.040 -2.954 1.00 92.19 217 LYS A N 1
ATOM 1692 C CA . LYS A 1 217 ? -15.500 1.471 -2.756 1.00 92.19 217 LYS A CA 1
ATOM 1693 C C . LYS A 1 217 ? -15.528 0.331 -1.739 1.00 92.19 217 LYS A C 1
ATOM 1695 O O . LYS A 1 217 ? -16.519 0.205 -1.030 1.00 92.19 217 LYS A O 1
ATOM 1700 N N . ARG A 1 218 ? -14.440 -0.431 -1.583 1.00 94.50 218 ARG A N 1
ATOM 1701 C CA . ARG A 1 218 ? -14.376 -1.510 -0.583 1.00 94.50 218 ARG A CA 1
ATOM 1702 C C . ARG A 1 218 ? -14.446 -0.958 0.847 1.00 94.50 218 ARG A C 1
ATOM 1704 O O . ARG A 1 218 ? -14.902 -1.668 1.738 1.00 94.50 218 ARG A O 1
ATOM 1711 N N . LYS A 1 219 ? -14.092 0.321 1.073 1.00 95.38 219 LYS A N 1
ATOM 1712 C CA . LYS A 1 219 ? -14.361 1.000 2.355 1.00 95.38 219 LYS A CA 1
ATOM 1713 C C . LYS A 1 219 ? -15.867 1.183 2.599 1.00 95.38 219 LYS A C 1
ATOM 1715 O O . LYS A 1 219 ? -16.330 1.017 3.722 1.00 95.38 219 LYS A O 1
ATOM 1720 N N . ILE A 1 220 ? -16.644 1.483 1.556 1.00 94.56 220 ILE A N 1
ATOM 1721 C CA . ILE A 1 220 ? -18.112 1.583 1.643 1.00 94.56 220 ILE A CA 1
ATOM 1722 C C . ILE A 1 220 ? -18.710 0.207 1.936 1.00 94.56 220 ILE A C 1
ATOM 1724 O O . ILE A 1 220 ? -19.536 0.082 2.838 1.00 94.56 220 ILE A O 1
ATOM 1728 N N . ASP A 1 221 ? -18.256 -0.823 1.222 1.00 95.00 221 ASP A N 1
ATOM 1729 C CA . ASP A 1 221 ? -18.727 -2.194 1.428 1.00 95.00 221 ASP A CA 1
ATOM 1730 C C . ASP A 1 221 ? -18.427 -2.666 2.858 1.00 95.00 221 ASP A C 1
ATOM 1732 O O . ASP A 1 221 ? -19.290 -3.246 3.514 1.00 95.00 221 ASP A O 1
ATOM 1736 N N . ALA A 1 222 ? -17.239 -2.361 3.391 1.00 96.00 222 ALA A N 1
ATOM 1737 C CA . ALA A 1 222 ? -16.910 -2.628 4.788 1.00 96.00 222 ALA A CA 1
ATOM 1738 C C . ALA A 1 222 ? -17.871 -1.913 5.751 1.00 96.00 222 ALA A C 1
ATOM 1740 O O . ALA A 1 222 ? -18.415 -2.546 6.653 1.00 96.00 222 ALA A O 1
ATOM 1741 N N . ALA A 1 223 ? -18.144 -0.622 5.529 1.00 94.94 223 ALA A N 1
ATOM 1742 C CA . ALA A 1 223 ? -19.071 0.153 6.355 1.00 94.94 223 ALA A CA 1
ATOM 1743 C C . ALA A 1 223 ? -20.492 -0.444 6.388 1.00 94.94 223 ALA A C 1
ATOM 1745 O O . ALA A 1 223 ? -21.162 -0.379 7.417 1.00 94.94 223 ALA A O 1
ATOM 1746 N N . GLN A 1 224 ? -20.947 -1.028 5.276 1.00 93.88 224 GLN A N 1
ATOM 1747 C CA . GLN A 1 224 ? -22.274 -1.639 5.153 1.00 93.88 224 GLN A CA 1
ATOM 1748 C C . GLN A 1 224 ? -22.387 -3.023 5.809 1.00 93.88 224 GLN A C 1
ATOM 1750 O O . GLN A 1 224 ? -23.502 -3.442 6.115 1.00 93.88 224 GLN A O 1
ATOM 1755 N N . ASN A 1 225 ? -21.268 -3.723 6.015 1.00 92.12 225 ASN A N 1
ATOM 1756 C CA . ASN A 1 225 ? -21.233 -5.115 6.480 1.00 92.12 225 ASN A CA 1
ATOM 1757 C C . ASN A 1 225 ? -20.796 -5.283 7.954 1.00 92.12 225 ASN A C 1
ATOM 1759 O O . ASN A 1 225 ? -20.577 -6.415 8.389 1.00 92.12 225 ASN A O 1
ATOM 1763 N N . PHE A 1 226 ? -20.652 -4.183 8.701 1.00 90.06 226 PHE A N 1
ATOM 1764 C CA . PHE A 1 226 ? -20.321 -4.167 10.137 1.00 90.06 226 PHE A CA 1
ATOM 1765 C C . PHE A 1 226 ? -21.486 -4.460 11.091 1.00 90.06 226 PHE A C 1
ATOM 1767 O O . PHE A 1 226 ? -22.661 -4.399 10.667 1.00 90.06 226 PHE A O 1
#

Sequence (226 aa):
MKPKVLFTDGEGPIVFKDLAADVTEKVVPGLFPVLSFYDDYLAEIGTEGYQAGDTLALVVPHFLAHGVKDKDIANEAKDAKLCFGVEEYVSELKKDEWNIRIISTAYSQMWELVGEHLGIPIQDIACTKLDLKALKESFGSKDFYARVLAAEKNILASTPLANEAMREVDQGKSVVEVLGKNPKFTPLRESLDHFYWDELKNLGYQTLEAVTVIGGKRKIDAAQNF

Secondary structure (DSSP, 8-state):
-PPEEEEE-SBTTTB---HHHHHHHHHSTTHHHHHHHHHHHHHHHT-TT--TTTHHHHHHHHHHHTT--HHHHHHHGGG-PBPTTHHHHHHHHHHTTEEEEEEEEEEHHHHHHHHHHHT--GGGEEEE---HHHHHHHH--HHHHHHHHHHHHHHHHTHHHHHHHHHHHHTT--HIIIIII-TTTHHHHHHHHHIIIIIHHHTT--HHHHS----THHHHHHHHT-